Protein AF-A0AAN9TIX8-F1 (afdb_monomer)

InterPro domains:
  IPR038377 Sodium/glucose symporter superfamily [G3DSA:1.20.1730.10] (16-203)
  IPR051163 Sodium:Solute Symporter (SSF) [PTHR42985] (22-88)

pLDDT: mean 71.07, std 17.33, range [31.28, 95.69]

Structure (mmCIF, N/CA/C/O backbone):
data_AF-A0AAN9TIX8-F1
#
_entry.id   AF-A0AAN9TIX8-F1
#
loop_
_atom_site.group_PDB
_atom_site.id
_atom_site.type_symbol
_atom_site.label_atom_id
_atom_site.label_alt_id
_atom_site.label_comp_id
_atom_site.label_asym_id
_atom_site.label_entity_id
_atom_site.label_seq_id
_atom_site.pdbx_PDB_ins_code
_atom_site.Cartn_x
_atom_site.Cartn_y
_atom_site.Cartn_z
_atom_site.occupancy
_atom_site.B_iso_or_equiv
_atom_site.auth_seq_id
_atom_site.auth_comp_id
_atom_site.auth_asym_id
_atom_site.auth_atom_id
_atom_site.pdbx_PDB_model_num
ATOM 1 N N . MET A 1 1 ? -7.641 33.214 22.875 1.00 46.03 1 MET A N 1
ATOM 2 C CA . MET A 1 1 ? -9.045 33.366 23.322 1.00 46.03 1 MET A CA 1
ATOM 3 C C . MET A 1 1 ? -10.090 33.212 22.204 1.00 46.03 1 MET A C 1
ATOM 5 O O . MET A 1 1 ? -11.245 32.994 22.522 1.00 46.03 1 MET A O 1
ATOM 9 N N . TRP A 1 2 ? -9.726 33.240 20.912 1.00 41.59 2 TRP A N 1
ATOM 10 C CA . TRP A 1 2 ? -10.683 33.058 19.800 1.00 41.59 2 TRP A CA 1
ATOM 11 C C . TRP A 1 2 ? -10.944 31.593 19.399 1.00 41.59 2 TRP A C 1
ATOM 13 O O . TRP A 1 2 ? -12.023 31.267 18.917 1.00 41.59 2 TRP A O 1
ATOM 23 N N . ILE A 1 3 ? -9.992 30.687 19.654 1.00 51.56 3 ILE A N 1
ATOM 24 C CA . ILE A 1 3 ? -10.122 29.252 19.335 1.00 51.56 3 ILE A CA 1
ATOM 25 C C . ILE A 1 3 ? -11.212 28.574 20.187 1.00 51.56 3 ILE A C 1
ATOM 27 O O . ILE A 1 3 ? -11.930 27.717 19.690 1.00 51.56 3 ILE A O 1
ATOM 31 N N . VAL A 1 4 ? -11.399 29.018 21.435 1.00 53.59 4 VAL A N 1
ATOM 32 C CA . VAL A 1 4 ? -12.385 28.449 22.375 1.00 53.59 4 VAL A CA 1
ATOM 33 C C . VAL A 1 4 ? -13.823 28.888 22.052 1.00 53.59 4 VAL A C 1
ATOM 35 O O . VAL A 1 4 ? -14.774 28.167 22.339 1.00 53.59 4 VAL A O 1
ATOM 38 N N . VAL A 1 5 ? -14.003 30.045 21.405 1.00 49.38 5 VAL A N 1
ATOM 39 C CA . VAL A 1 5 ? -15.335 30.549 21.020 1.00 49.38 5 VAL A CA 1
ATOM 40 C C . VAL A 1 5 ? -15.871 29.819 19.785 1.00 49.38 5 VAL A C 1
ATOM 42 O O . VAL A 1 5 ? -17.068 29.556 19.691 1.00 49.38 5 VAL A O 1
ATOM 45 N N . LEU A 1 6 ? -14.995 29.405 18.863 1.00 48.75 6 LEU A N 1
ATOM 46 C CA . LEU A 1 6 ? -15.404 28.632 17.687 1.00 48.75 6 LEU A CA 1
ATOM 47 C C . LEU A 1 6 ? -15.864 27.212 18.038 1.00 48.75 6 LEU A C 1
ATOM 49 O O . LEU A 1 6 ? -16.695 26.671 17.318 1.00 48.75 6 LEU A O 1
ATOM 53 N N . THR A 1 7 ? -15.403 26.619 19.141 1.00 50.59 7 THR A N 1
ATOM 54 C CA . THR A 1 7 ? -15.829 25.278 19.590 1.00 50.59 7 THR A CA 1
ATOM 55 C C . THR A 1 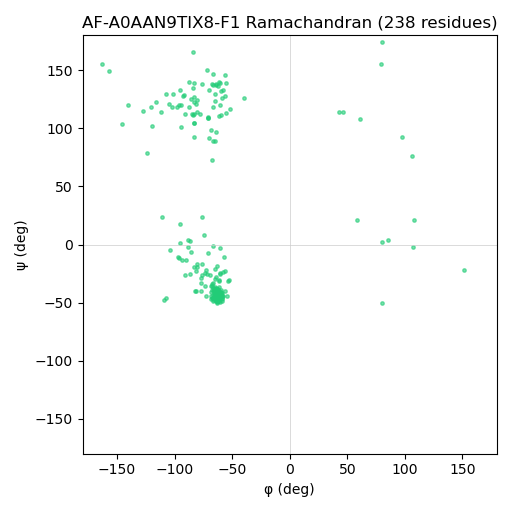7 ? -17.263 25.207 20.131 1.00 50.59 7 THR A C 1
ATOM 57 O O . THR A 1 7 ? -17.755 24.111 20.370 1.00 50.59 7 THR A O 1
ATOM 60 N N . ILE A 1 8 ? -17.959 26.339 20.300 1.00 57.09 8 ILE A N 1
ATOM 61 C CA . ILE A 1 8 ? -19.284 26.387 20.950 1.00 57.09 8 ILE A CA 1
ATOM 62 C C . ILE A 1 8 ? -20.428 26.034 19.978 1.00 57.09 8 ILE A C 1
ATOM 64 O O . ILE A 1 8 ? -21.512 25.655 20.417 1.00 57.09 8 ILE A O 1
ATOM 68 N N . HIS A 1 9 ? -20.212 26.110 18.657 1.00 58.34 9 HIS A N 1
ATOM 69 C CA . HIS A 1 9 ? -21.264 25.796 17.686 1.00 58.34 9 HIS A CA 1
ATOM 70 C C . HIS A 1 9 ? -21.158 24.346 17.178 1.00 58.34 9 HIS A C 1
ATOM 72 O O . HIS A 1 9 ? -20.141 24.001 16.569 1.00 58.34 9 HIS A O 1
ATOM 78 N N . PRO A 1 10 ? -22.188 23.495 17.366 1.00 56.09 10 PRO A N 1
ATOM 79 C CA . PRO A 1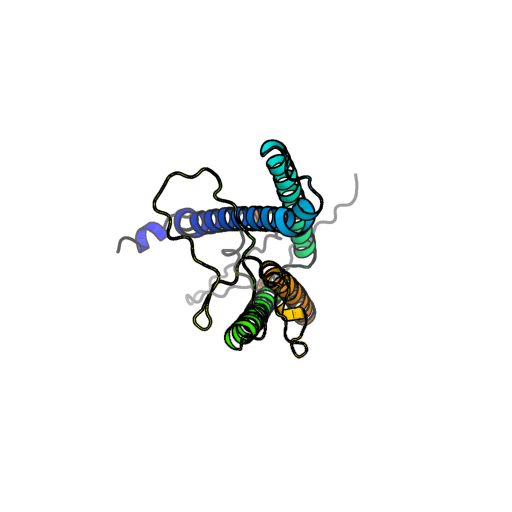 10 ? -22.186 22.111 16.893 1.00 56.09 10 PRO A CA 1
ATOM 80 C C . PRO A 1 10 ? -22.185 22.092 15.356 1.00 56.09 10 PRO A C 1
ATOM 82 O O . PRO A 1 10 ? -23.223 22.150 14.709 1.00 56.09 10 PRO A O 1
ATOM 85 N N . GLY A 1 11 ? -20.991 22.097 14.763 1.00 64.94 11 GLY A N 1
ATOM 86 C CA . GLY A 1 11 ? -20.790 22.182 13.313 1.00 64.94 11 GLY A CA 1
ATOM 87 C C . GLY A 1 11 ? -19.470 22.837 12.903 1.00 64.94 11 GLY A C 1
ATOM 88 O O . GLY A 1 11 ? -18.962 22.572 11.813 1.00 64.94 11 GLY A O 1
ATOM 89 N N . SER A 1 12 ? -18.848 23.637 13.771 1.00 63.47 12 SER A N 1
ATOM 90 C CA . SER A 1 12 ? -17.517 24.201 13.506 1.00 63.47 12 SER A CA 1
ATOM 91 C C . SER A 1 12 ? -16.441 23.109 13.513 1.00 63.47 12 SER A C 1
ATOM 93 O O . SER A 1 12 ? -15.683 22.995 12.551 1.00 63.47 12 SER A O 1
ATOM 95 N N . THR A 1 13 ? -16.439 22.227 14.516 1.00 63.22 13 THR A N 1
ATOM 96 C CA . THR A 1 13 ? -15.504 21.091 14.621 1.00 63.22 13 THR A CA 1
ATOM 97 C C . THR A 1 13 ? -15.562 20.181 13.388 1.00 63.22 13 THR A C 1
ATOM 99 O O . THR A 1 13 ? -14.525 19.783 12.857 1.00 63.22 13 THR A O 1
ATOM 102 N N . GLN A 1 14 ? -16.761 19.928 12.850 1.00 65.75 14 GLN A N 1
ATOM 103 C CA . GLN A 1 14 ? -16.934 19.155 11.612 1.00 65.75 14 GLN A CA 1
ATOM 104 C C . GLN A 1 14 ? -16.273 19.839 10.408 1.00 65.75 14 GLN A C 1
ATOM 106 O O . GLN A 1 14 ? -15.629 19.181 9.589 1.00 65.75 14 GLN A O 1
ATOM 111 N N . ARG A 1 15 ? -16.383 21.167 10.303 1.00 71.31 15 ARG A N 1
ATOM 112 C CA . ARG A 1 15 ? -15.813 21.917 9.177 1.00 71.31 15 ARG A CA 1
ATOM 113 C C . ARG A 1 15 ? -14.293 22.043 9.246 1.00 71.31 15 ARG A C 1
ATOM 115 O O . ARG A 1 15 ? -13.656 22.011 8.198 1.00 71.31 15 ARG A O 1
ATOM 122 N N . PHE A 1 16 ? -13.720 22.175 10.441 1.00 76.44 16 PHE A N 1
ATOM 123 C CA . PHE A 1 16 ? -12.280 22.401 10.604 1.00 76.44 16 PHE A CA 1
ATOM 124 C C . PHE A 1 16 ? -11.457 21.115 10.739 1.00 76.44 16 PHE A C 1
ATOM 126 O O . PHE A 1 16 ? -10.292 21.124 10.356 1.00 76.44 16 PHE A O 1
ATOM 133 N N . ILE A 1 17 ? -12.038 20.015 11.230 1.00 76.69 17 ILE A N 1
ATOM 134 C CA . ILE A 1 17 ? -11.297 18.764 11.477 1.00 76.69 17 ILE A CA 1
ATOM 135 C C . ILE A 1 17 ? -11.688 17.664 10.483 1.00 76.69 17 ILE A C 1
ATOM 137 O O . ILE A 1 17 ? -10.814 17.036 9.888 1.00 76.69 17 ILE A O 1
ATOM 141 N N . ALA A 1 18 ? -12.987 17.443 10.257 1.00 76.31 18 ALA A N 1
ATOM 142 C CA . ALA A 1 18 ? -13.456 16.319 9.440 1.00 76.31 18 ALA A CA 1
ATOM 143 C C . ALA A 1 18 ? -13.405 16.602 7.927 1.00 76.31 18 ALA A C 1
ATOM 145 O O . ALA A 1 18 ? -13.018 15.735 7.146 1.00 76.31 18 ALA A O 1
ATOM 146 N N . LEU A 1 19 ? -13.757 17.817 7.483 1.00 79.56 19 LEU A N 1
ATOM 147 C CA . LEU A 1 19 ? -13.711 18.145 6.049 1.00 79.56 19 LEU A CA 1
ATOM 148 C C . LEU A 1 19 ? -12.297 18.050 5.449 1.00 79.56 19 LEU A C 1
ATOM 150 O O . LEU A 1 19 ? -12.175 17.488 4.356 1.00 79.56 19 LEU A O 1
ATOM 154 N N . PRO A 1 20 ? -11.229 18.565 6.093 1.00 82.94 20 PRO A N 1
ATOM 155 C CA . PRO A 1 20 ? -9.882 18.436 5.548 1.00 82.94 20 PRO A CA 1
ATOM 156 C C . PRO A 1 20 ? -9.403 16.983 5.502 1.00 82.94 20 PRO A C 1
ATOM 158 O O . PRO A 1 20 ? -8.845 16.574 4.487 1.00 82.94 20 PRO A O 1
ATOM 161 N N . SER A 1 21 ? -9.665 16.188 6.546 1.00 80.00 21 SER A N 1
ATOM 162 C CA . SER A 1 21 ? -9.229 14.786 6.611 1.00 80.00 21 SER A CA 1
ATOM 163 C C . SER A 1 21 ? -9.936 13.909 5.577 1.00 80.00 21 SER A C 1
ATOM 165 O O . SER A 1 21 ? -9.276 13.157 4.863 1.00 80.00 21 SER A O 1
ATOM 167 N N . MET A 1 22 ? -11.251 14.069 5.397 1.00 84.75 22 MET A N 1
ATOM 168 C CA . MET A 1 22 ? -12.007 13.354 4.362 1.00 84.75 22 MET A CA 1
ATOM 169 C C . MET A 1 22 ? -11.570 13.741 2.943 1.00 84.75 22 MET A C 1
ATOM 171 O O . MET A 1 22 ? -11.431 12.876 2.075 1.00 84.75 22 MET A O 1
ATOM 175 N N . LYS A 1 23 ? -11.322 15.036 2.686 1.00 81.88 23 LYS A N 1
ATOM 176 C CA . LYS A 1 23 ? -10.812 15.503 1.384 1.00 81.88 23 LYS A CA 1
ATOM 177 C C . LYS A 1 23 ? -9.413 14.965 1.101 1.00 81.88 23 LYS A C 1
ATOM 179 O O . LYS A 1 23 ? -9.159 14.519 -0.018 1.00 81.88 23 LYS A O 1
ATOM 184 N N . ALA A 1 24 ? -8.535 14.990 2.102 1.00 87.31 24 ALA A N 1
ATOM 185 C CA . ALA A 1 24 ? -7.195 14.432 1.999 1.00 87.31 24 ALA A CA 1
ATOM 186 C C . ALA A 1 24 ? -7.256 12.931 1.691 1.00 87.31 24 ALA A C 1
ATOM 188 O O . ALA A 1 24 ? -6.657 12.507 0.708 1.00 87.31 24 ALA A O 1
ATOM 189 N N . ALA A 1 25 ? -8.057 12.164 2.438 1.00 86.44 25 ALA A N 1
ATOM 190 C CA . ALA A 1 25 ? -8.241 10.729 2.221 1.00 86.44 25 ALA A CA 1
ATOM 191 C C . ALA A 1 25 ? -8.764 10.407 0.810 1.00 86.44 25 ALA A C 1
ATOM 193 O O . ALA A 1 25 ? -8.234 9.532 0.130 1.00 86.44 25 ALA A O 1
ATOM 194 N N . LYS A 1 26 ? -9.760 11.152 0.314 1.00 85.44 26 LYS A N 1
ATOM 195 C CA . LYS A 1 26 ? -10.273 10.957 -1.052 1.00 85.44 26 LYS A CA 1
ATOM 196 C C . LYS A 1 26 ? -9.204 11.234 -2.116 1.00 85.44 26 LYS A C 1
ATOM 198 O O . LYS A 1 26 ? -9.126 10.521 -3.116 1.00 85.44 26 LYS A O 1
ATOM 203 N N . SER A 1 27 ? -8.396 12.273 -1.914 1.00 90.81 27 SER A N 1
ATOM 204 C CA . SER A 1 27 ? -7.322 12.636 -2.842 1.00 90.81 27 SER A CA 1
ATOM 205 C C . SER A 1 27 ? -6.212 11.582 -2.862 1.00 90.81 27 SER A C 1
ATOM 207 O O . SER A 1 27 ? -5.806 11.137 -3.937 1.00 90.81 27 SER A O 1
ATOM 209 N N . THR A 1 28 ? -5.770 11.118 -1.687 1.00 88.75 28 THR A N 1
ATOM 210 C CA . THR A 1 28 ? -4.727 10.088 -1.577 1.00 88.75 28 THR A CA 1
ATOM 211 C C . THR A 1 28 ? -5.183 8.755 -2.162 1.00 88.75 28 THR A C 1
ATOM 213 O O . THR A 1 28 ? -4.403 8.114 -2.863 1.00 88.75 28 THR A O 1
ATOM 216 N N . MET A 1 29 ? -6.450 8.372 -1.971 1.00 87.75 29 MET A N 1
ATOM 217 C CA . MET A 1 29 ? -7.020 7.171 -2.594 1.00 87.75 29 MET A CA 1
ATOM 218 C C . MET A 1 29 ? -7.031 7.260 -4.126 1.00 87.75 29 MET A C 1
ATOM 220 O O . MET A 1 29 ? -6.637 6.307 -4.793 1.00 87.75 29 MET A O 1
ATOM 224 N N . SER A 1 30 ? -7.414 8.409 -4.697 1.00 89.94 30 SER A N 1
ATOM 225 C CA . SER A 1 30 ? -7.372 8.619 -6.154 1.00 89.94 30 SER A CA 1
ATOM 226 C C . SER A 1 30 ? -5.943 8.515 -6.698 1.00 89.94 30 SER A C 1
ATOM 228 O O . SER A 1 30 ? -5.692 7.805 -7.671 1.00 89.94 30 SER A O 1
ATOM 230 N N . ALA A 1 31 ? -4.982 9.158 -6.026 1.00 89.69 31 ALA A N 1
ATOM 231 C CA . ALA A 1 31 ? -3.573 9.089 -6.402 1.00 89.69 31 ALA A CA 1
ATOM 232 C C . ALA A 1 31 ? -3.027 7.652 -6.342 1.00 89.69 31 ALA A C 1
ATOM 234 O O . ALA A 1 31 ? -2.324 7.233 -7.263 1.00 89.69 31 ALA A O 1
ATOM 235 N N . ALA A 1 32 ? -3.385 6.882 -5.310 1.00 86.75 32 ALA A N 1
ATOM 236 C CA . ALA A 1 32 ? -2.969 5.489 -5.169 1.00 86.75 32 ALA A CA 1
ATOM 237 C C . ALA A 1 32 ? -3.525 4.609 -6.300 1.00 86.75 32 ALA A C 1
ATOM 239 O O . ALA A 1 32 ? -2.754 3.916 -6.961 1.00 86.75 32 ALA A O 1
ATOM 240 N N . ILE A 1 33 ? -4.831 4.681 -6.582 1.00 87.12 33 ILE A N 1
ATOM 241 C CA . ILE A 1 33 ? -5.468 3.861 -7.629 1.00 87.12 33 ILE A CA 1
ATOM 242 C C . ILE A 1 33 ? -4.934 4.229 -9.023 1.00 87.12 33 ILE A C 1
ATOM 244 O O . ILE A 1 33 ? -4.674 3.339 -9.838 1.00 87.12 33 ILE A O 1
ATOM 248 N N . ASN A 1 34 ? -4.705 5.519 -9.290 1.00 89.94 34 ASN A N 1
ATOM 249 C CA . ASN A 1 34 ? -4.107 5.970 -10.550 1.00 89.94 34 ASN A CA 1
ATOM 250 C C . ASN A 1 34 ? -2.661 5.483 -10.702 1.00 89.94 34 ASN A C 1
ATOM 252 O O . ASN A 1 34 ? -2.272 5.045 -11.782 1.00 89.94 34 ASN A O 1
ATOM 256 N N . THR A 1 35 ? -1.887 5.508 -9.615 1.00 89.00 35 THR A N 1
ATOM 257 C CA . THR A 1 35 ? -0.505 5.010 -9.606 1.00 89.00 35 THR A CA 1
ATOM 258 C C . THR A 1 35 ? -0.467 3.508 -9.873 1.00 89.00 35 THR A C 1
ATOM 260 O O . THR A 1 35 ? 0.248 3.080 -10.773 1.00 89.00 35 THR A O 1
ATOM 263 N N . VAL A 1 36 ? -1.288 2.720 -9.169 1.00 86.94 36 VAL A N 1
ATOM 264 C CA . VAL A 1 36 ? -1.375 1.259 -9.351 1.00 86.94 36 VAL A CA 1
ATOM 265 C C . VAL A 1 36 ? -1.784 0.901 -10.781 1.00 86.94 36 VAL A C 1
ATOM 267 O O . VAL A 1 36 ? -1.210 0.001 -11.390 1.00 86.94 36 VAL A O 1
ATOM 270 N N . SER A 1 37 ? -2.742 1.634 -11.348 1.00 88.00 37 SER A N 1
ATOM 271 C CA . SER A 1 37 ? -3.199 1.408 -12.724 1.00 88.00 37 SER A CA 1
ATOM 272 C C . SER A 1 37 ? -2.101 1.695 -13.752 1.00 88.00 37 SER A C 1
ATOM 274 O O . SER A 1 37 ? -1.959 0.943 -14.715 1.00 88.00 37 SER A O 1
ATOM 276 N N . GLY A 1 38 ? -1.303 2.746 -13.535 1.00 86.56 38 GLY A N 1
ATOM 277 C CA . GLY A 1 38 ? -0.146 3.065 -14.374 1.00 86.56 38 GLY A CA 1
ATOM 278 C C . GLY A 1 38 ? 0.953 2.009 -14.269 1.00 86.56 38 GLY A C 1
ATOM 279 O O . GLY A 1 38 ? 1.435 1.523 -15.287 1.00 86.56 38 GLY A O 1
ATOM 280 N N . THR A 1 39 ? 1.287 1.577 -13.053 1.00 85.38 39 THR A N 1
ATOM 281 C CA . THR A 1 39 ? 2.343 0.576 -12.840 1.00 85.38 39 THR A CA 1
ATOM 282 C C . THR A 1 39 ? 1.957 -0.789 -13.401 1.00 85.38 39 THR A C 1
ATOM 284 O O . THR A 1 39 ? 2.789 -1.456 -13.996 1.00 85.38 39 THR A O 1
ATOM 287 N N . LEU A 1 40 ? 0.687 -1.196 -13.295 1.00 86.44 40 LEU A N 1
ATOM 288 C CA . LEU A 1 40 ? 0.208 -2.443 -13.907 1.00 86.44 40 LEU A CA 1
ATOM 289 C C . LEU A 1 40 ? 0.183 -2.372 -15.432 1.00 86.44 40 LEU A C 1
ATOM 291 O O . LEU A 1 40 ? 0.459 -3.366 -16.107 1.00 86.44 40 LEU A O 1
ATOM 295 N N . TYR A 1 41 ? -0.147 -1.201 -15.975 1.00 86.56 41 TYR A N 1
ATOM 296 C CA . TYR A 1 41 ? -0.065 -0.970 -17.406 1.00 86.56 41 TYR A CA 1
ATOM 297 C C . TYR A 1 41 ? 1.383 -1.096 -17.902 1.00 86.56 41 TYR A C 1
ATOM 299 O O . TYR A 1 41 ? 1.616 -1.796 -18.885 1.00 86.56 41 TYR A O 1
ATOM 307 N N . GLU A 1 42 ? 2.352 -0.487 -17.217 1.00 83.38 42 GLU A N 1
ATOM 308 C CA . GLU A 1 42 ? 3.775 -0.569 -17.580 1.00 83.38 42 GLU A CA 1
ATOM 309 C C . GLU A 1 42 ? 4.362 -1.975 -17.379 1.00 83.38 42 GLU A C 1
ATOM 311 O O . GLU A 1 42 ? 5.039 -2.482 -18.272 1.00 83.38 42 GLU A O 1
ATOM 316 N N . ASP A 1 43 ? 4.060 -2.636 -16.259 1.00 82.88 43 ASP A N 1
ATOM 317 C CA . ASP A 1 43 ? 4.647 -3.939 -15.922 1.00 82.88 43 ASP A CA 1
ATOM 318 C C . ASP A 1 43 ? 4.083 -5.077 -16.794 1.00 82.88 43 ASP A C 1
ATOM 320 O O . ASP A 1 43 ? 4.832 -5.922 -17.295 1.00 82.88 43 ASP A O 1
ATOM 324 N N . PHE A 1 44 ? 2.763 -5.115 -17.005 1.00 82.38 44 PHE A N 1
ATOM 325 C CA . PHE A 1 44 ? 2.109 -6.251 -17.668 1.00 82.38 44 PHE A CA 1
ATOM 326 C C . PHE A 1 44 ? 1.644 -5.947 -19.086 1.00 82.38 44 PHE A C 1
ATOM 328 O O . PHE A 1 44 ? 1.862 -6.749 -19.995 1.00 82.38 44 PHE A O 1
ATOM 335 N N . VAL A 1 45 ? 0.985 -4.806 -19.296 1.00 82.25 45 VAL A N 1
ATOM 336 C CA . VAL A 1 45 ? 0.309 -4.528 -20.573 1.00 82.25 45 VAL A CA 1
ATOM 337 C C . VAL A 1 45 ? 1.294 -4.031 -21.625 1.00 82.25 45 VAL A C 1
ATOM 339 O O . VAL A 1 45 ? 1.228 -4.463 -22.776 1.00 82.25 45 VAL A O 1
ATOM 342 N N . GLN A 1 46 ? 2.246 -3.176 -21.244 1.00 77.56 46 GLN A N 1
ATOM 343 C CA . GLN A 1 46 ? 3.235 -2.619 -22.166 1.00 77.56 46 GLN A CA 1
ATOM 344 C C . GLN A 1 46 ? 4.150 -3.700 -22.757 1.00 77.56 46 GLN A C 1
ATOM 346 O O . GLN A 1 46 ? 4.596 -3.569 -23.895 1.00 77.56 46 GLN A O 1
ATOM 351 N N . THR A 1 47 ? 4.373 -4.795 -22.027 1.00 75.94 47 THR A N 1
ATOM 352 C CA . THR A 1 47 ? 5.146 -5.953 -22.498 1.00 75.94 47 THR A CA 1
ATOM 353 C C . THR A 1 47 ? 4.477 -6.664 -23.681 1.00 75.94 47 THR A C 1
ATOM 355 O O . THR A 1 47 ? 5.167 -7.221 -24.533 1.00 75.94 47 THR A O 1
ATOM 358 N N . TRP A 1 48 ? 3.144 -6.633 -23.774 1.00 75.44 48 TRP A N 1
ATOM 359 C CA . TRP A 1 48 ? 2.374 -7.313 -24.829 1.00 75.44 48 TRP A CA 1
ATOM 360 C C . TRP A 1 48 ? 1.839 -6.366 -25.906 1.00 75.44 48 TRP A C 1
ATOM 362 O O . TRP A 1 48 ? 1.261 -6.810 -26.898 1.00 75.44 48 TRP A O 1
ATOM 372 N N . MET A 1 49 ? 2.029 -5.059 -25.729 1.00 74.75 49 MET A N 1
ATOM 373 C CA . MET A 1 49 ? 1.462 -4.043 -26.602 1.00 74.75 49 MET A CA 1
ATOM 374 C C . MET A 1 49 ? 2.460 -3.618 -27.696 1.00 74.75 49 MET A C 1
ATOM 376 O O . MET A 1 49 ? 3.623 -3.329 -27.401 1.00 74.75 49 MET A O 1
ATOM 380 N N . PRO A 1 50 ? 2.039 -3.544 -28.973 1.00 73.00 50 PRO A N 1
ATOM 381 C CA . PRO A 1 50 ? 2.907 -3.077 -30.048 1.00 73.00 50 PRO A CA 1
ATOM 382 C C . PRO A 1 50 ? 3.294 -1.605 -29.840 1.00 73.00 50 PRO A C 1
ATOM 384 O O . PRO A 1 50 ? 2.449 -0.775 -29.526 1.00 73.00 50 PRO A O 1
ATOM 387 N N . LYS A 1 51 ? 4.566 -1.256 -30.089 1.00 66.38 51 LYS A N 1
ATOM 388 C CA . LYS A 1 51 ? 5.153 0.084 -29.842 1.00 66.38 51 LYS A CA 1
ATOM 389 C C . LYS A 1 51 ? 4.447 1.265 -30.540 1.00 66.38 51 LYS A C 1
ATOM 391 O O . LYS A 1 51 ? 4.742 2.406 -30.209 1.00 66.38 51 LYS A O 1
ATOM 396 N N . ASN A 1 52 ? 3.525 1.006 -31.469 1.00 64.69 52 ASN A N 1
ATOM 397 C CA . ASN A 1 52 ? 2.782 2.012 -32.237 1.00 64.69 52 ASN A CA 1
ATOM 398 C C . ASN A 1 52 ? 1.409 2.358 -31.628 1.00 64.69 52 ASN A C 1
ATOM 400 O O . ASN A 1 52 ? 0.536 2.869 -32.328 1.00 64.69 52 ASN A O 1
ATOM 404 N N . THR A 1 53 ? 1.160 2.032 -30.360 1.00 66.81 53 THR A N 1
ATOM 405 C CA . THR A 1 53 ? -0.144 2.290 -29.741 1.00 66.81 53 THR A CA 1
ATOM 406 C C . THR A 1 53 ? -0.424 3.765 -29.502 1.00 66.81 53 THR A C 1
ATOM 408 O O . THR A 1 53 ? 0.384 4.499 -28.942 1.00 66.81 53 THR A O 1
ATOM 411 N N . THR A 1 54 ? -1.631 4.170 -29.888 1.00 79.31 54 THR A N 1
ATOM 412 C CA . THR A 1 54 ? -2.190 5.500 -29.655 1.00 79.31 54 THR A CA 1
ATOM 413 C C . THR A 1 54 ? -2.372 5.764 -28.159 1.00 79.31 54 THR A C 1
ATOM 415 O O . THR A 1 54 ? -2.906 4.922 -27.433 1.00 79.31 54 THR A O 1
ATOM 418 N N . GLU A 1 55 ? -2.011 6.968 -27.706 1.00 81.81 55 GLU A N 1
ATOM 419 C CA . GLU A 1 55 ? -2.162 7.418 -26.309 1.00 81.81 55 GLU A CA 1
ATOM 420 C C . GLU A 1 55 ? -3.6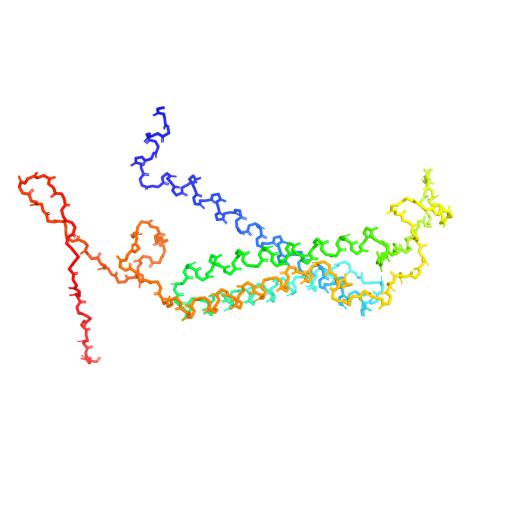03 7.267 -25.784 1.00 81.81 55 GLU A C 1
ATOM 422 O O . GLU A 1 55 ? -3.831 6.967 -24.611 1.00 81.81 55 GLU A O 1
ATOM 427 N N . ALA A 1 56 ? -4.592 7.398 -26.674 1.00 83.50 56 ALA A N 1
ATOM 428 C CA . ALA A 1 56 ? -6.002 7.199 -26.361 1.00 83.50 56 ALA A CA 1
ATOM 429 C C . ALA A 1 56 ? -6.309 5.767 -25.885 1.00 83.50 56 ALA A C 1
ATOM 431 O O . ALA A 1 56 ? -7.012 5.591 -24.890 1.00 83.50 56 ALA A O 1
ATOM 432 N N . THR A 1 57 ? -5.757 4.744 -26.544 1.00 84.44 57 THR A N 1
ATOM 433 C CA . THR A 1 57 ? -5.977 3.333 -26.185 1.00 84.44 57 THR A CA 1
ATOM 434 C C . THR A 1 57 ? -5.324 3.001 -24.846 1.00 84.44 57 THR A C 1
ATOM 436 O O . THR A 1 57 ? -5.948 2.362 -24.000 1.00 84.44 57 THR A O 1
ATOM 439 N N . ALA A 1 58 ? -4.112 3.513 -24.610 1.00 84.31 58 ALA A N 1
ATOM 440 C CA . ALA A 1 58 ? -3.427 3.400 -23.323 1.00 84.31 58 ALA A CA 1
ATOM 441 C C . ALA A 1 58 ? -4.256 4.026 -22.187 1.00 84.31 58 ALA A C 1
ATOM 443 O O . ALA A 1 58 ? -4.449 3.416 -21.135 1.00 84.31 58 ALA A O 1
ATOM 444 N N . SER A 1 59 ? -4.823 5.215 -22.426 1.00 86.56 59 SER A N 1
ATOM 445 C CA . SER A 1 59 ? -5.687 5.901 -21.459 1.00 86.56 59 SER A CA 1
ATOM 446 C C . SER A 1 59 ? -6.963 5.114 -21.154 1.00 86.56 59 SER A C 1
ATOM 448 O O . SER A 1 59 ? -7.371 5.035 -19.997 1.00 86.56 59 SER A O 1
ATOM 450 N N . VAL A 1 60 ? -7.590 4.497 -22.161 1.00 89.94 60 VAL A N 1
ATOM 451 C CA . VAL A 1 60 ? -8.781 3.659 -21.953 1.00 89.94 60 VAL A CA 1
ATOM 452 C C . VAL A 1 60 ? -8.450 2.440 -21.095 1.00 89.94 60 VAL A C 1
ATOM 454 O O . VAL A 1 60 ? -9.176 2.160 -20.144 1.00 89.94 60 VAL A O 1
ATOM 457 N N . ILE A 1 61 ? -7.338 1.757 -21.365 1.00 88.94 61 ILE A N 1
ATOM 458 C CA . ILE A 1 61 ? -6.925 0.581 -20.586 1.00 88.94 61 ILE A CA 1
ATOM 459 C C . ILE A 1 61 ? -6.603 0.965 -19.138 1.00 88.94 61 ILE A C 1
ATOM 461 O O . ILE A 1 61 ? -7.081 0.316 -18.209 1.00 88.94 61 ILE A O 1
ATOM 465 N N . MET A 1 62 ? -5.876 2.066 -18.925 1.00 87.31 62 MET A N 1
ATOM 466 C CA . MET A 1 62 ? -5.624 2.587 -17.578 1.00 87.31 62 MET A CA 1
ATOM 467 C C . MET A 1 62 ? -6.927 2.933 -16.843 1.00 87.31 62 MET A C 1
ATOM 469 O O . MET A 1 62 ? -7.073 2.599 -15.669 1.00 87.31 62 MET A O 1
ATOM 473 N N . LYS A 1 63 ? -7.911 3.538 -17.523 1.00 89.56 63 LYS A N 1
ATOM 474 C CA . LYS A 1 63 ? -9.234 3.822 -16.937 1.00 89.56 63 LYS A CA 1
ATOM 475 C C . LYS A 1 63 ? -9.980 2.548 -16.537 1.00 89.56 63 LYS A C 1
ATOM 477 O O . LYS A 1 63 ? -10.631 2.546 -15.495 1.00 89.56 63 LYS A O 1
ATOM 482 N N . ILE A 1 64 ? -9.877 1.473 -17.323 1.00 91.56 64 ILE A N 1
ATOM 483 C CA . ILE A 1 64 ? -10.471 0.174 -16.975 1.00 91.56 64 ILE A CA 1
ATOM 484 C C . ILE A 1 64 ? -9.849 -0.361 -15.680 1.00 91.56 64 ILE A C 1
ATOM 486 O O . ILE A 1 64 ? -10.592 -0.752 -14.780 1.00 91.56 64 ILE A O 1
ATOM 490 N N . PHE A 1 65 ? -8.520 -0.307 -15.533 1.00 90.50 65 PHE A N 1
ATOM 491 C CA . PHE A 1 65 ? -7.866 -0.700 -14.280 1.00 90.50 65 PHE A CA 1
ATOM 492 C C . PHE A 1 65 ? -8.353 0.131 -13.091 1.00 90.50 65 PHE A C 1
ATOM 494 O O . PHE A 1 65 ? -8.749 -0.448 -12.081 1.00 90.50 65 PHE A O 1
ATOM 501 N N . VAL A 1 66 ? -8.427 1.459 -13.225 1.00 90.62 66 VAL A N 1
ATOM 502 C CA . VAL A 1 66 ? -8.924 2.340 -12.152 1.00 90.62 66 VAL A CA 1
ATOM 503 C C . VAL A 1 66 ? -10.316 1.910 -11.677 1.00 90.62 66 VAL A C 1
ATOM 505 O O . VAL A 1 66 ? -10.559 1.830 -10.472 1.00 90.62 66 VAL A O 1
ATOM 508 N N . VAL A 1 67 ? -11.225 1.594 -12.606 1.00 92.25 67 VAL A N 1
ATOM 509 C CA . VAL A 1 67 ? -12.588 1.148 -12.276 1.00 92.25 67 VAL A CA 1
ATOM 510 C C . VAL A 1 67 ? -12.578 -0.214 -11.578 1.00 92.25 67 VAL A C 1
ATOM 512 O O . VAL A 1 67 ? -13.234 -0.369 -10.548 1.00 92.25 67 VAL A O 1
ATOM 515 N N . VAL A 1 68 ? -11.817 -1.187 -12.087 1.00 91.12 68 VAL A N 1
ATOM 516 C CA . VAL A 1 68 ? -11.742 -2.541 -11.510 1.00 91.12 68 VAL A CA 1
ATOM 517 C C . VAL A 1 68 ? -11.154 -2.518 -10.096 1.00 91.12 68 VAL A C 1
ATOM 519 O O . VAL A 1 68 ? -11.757 -3.073 -9.176 1.00 91.12 68 VAL A O 1
ATOM 522 N N . PHE A 1 69 ? -10.026 -1.830 -9.891 1.00 86.94 69 PHE A N 1
ATOM 523 C CA . PHE A 1 69 ? -9.417 -1.684 -8.564 1.00 86.94 69 PHE A CA 1
ATOM 524 C C . PHE A 1 69 ? -10.321 -0.905 -7.607 1.00 86.94 69 PHE A C 1
ATOM 526 O O . PHE A 1 69 ? -10.436 -1.277 -6.441 1.00 86.94 69 PHE A O 1
ATOM 533 N N . GLY A 1 70 ? -11.018 0.123 -8.099 1.00 89.62 70 GLY A N 1
ATOM 534 C CA . GLY A 1 70 ? -12.006 0.858 -7.313 1.00 89.62 70 GLY A CA 1
ATOM 535 C C . GLY A 1 70 ? -13.137 -0.039 -6.800 1.00 89.62 70 GLY A C 1
ATOM 536 O O . GLY A 1 70 ? -13.432 -0.024 -5.605 1.00 89.62 70 GLY A O 1
ATOM 537 N N . ILE A 1 71 ? -13.730 -0.862 -7.673 1.00 91.56 71 ILE A N 1
ATOM 538 C CA . ILE A 1 71 ? -14.783 -1.820 -7.290 1.00 91.56 71 ILE A CA 1
ATOM 539 C C . ILE A 1 71 ? -14.243 -2.829 -6.274 1.00 91.56 71 ILE A C 1
ATOM 541 O O . ILE A 1 71 ? -14.881 -3.070 -5.251 1.00 91.56 71 ILE A O 1
ATOM 545 N N . MET A 1 72 ? -13.051 -3.379 -6.512 1.00 88.50 72 MET A N 1
ATOM 546 C CA . MET A 1 72 ? -12.415 -4.326 -5.596 1.00 88.50 72 MET A CA 1
ATOM 547 C C . MET A 1 72 ? -12.187 -3.719 -4.201 1.00 88.50 72 MET A C 1
ATOM 549 O O . MET A 1 72 ? -12.476 -4.374 -3.200 1.00 88.50 72 MET A O 1
ATOM 553 N N . CYS A 1 73 ? -11.731 -2.465 -4.113 1.00 84.75 73 CYS A N 1
ATOM 554 C CA . CYS A 1 73 ? -11.568 -1.769 -2.835 1.00 84.75 73 CYS A CA 1
ATOM 555 C C . CYS A 1 73 ? -12.901 -1.602 -2.090 1.00 84.75 73 CYS A C 1
ATOM 557 O O . CYS A 1 73 ? -12.953 -1.850 -0.888 1.00 84.75 73 CYS A O 1
ATOM 559 N N . VAL A 1 74 ? -13.983 -1.224 -2.782 1.00 88.56 74 VAL A N 1
ATOM 560 C CA . VAL A 1 74 ? -15.318 -1.093 -2.165 1.00 88.56 74 VAL A CA 1
ATOM 561 C C . VAL A 1 74 ? -15.841 -2.449 -1.681 1.00 88.56 74 VAL A C 1
ATOM 563 O O . VAL A 1 74 ? -16.366 -2.541 -0.574 1.00 88.56 74 VAL A O 1
ATOM 566 N N . MET A 1 75 ? -15.644 -3.514 -2.464 1.00 88.75 75 MET A N 1
ATOM 567 C CA . MET A 1 75 ? -16.009 -4.877 -2.059 1.00 88.75 75 MET A CA 1
ATOM 568 C C . MET A 1 75 ? -15.246 -5.322 -0.808 1.00 88.75 75 MET A C 1
ATOM 570 O O . MET A 1 75 ? -15.834 -5.927 0.085 1.00 88.75 75 MET A O 1
ATOM 574 N N . LEU A 1 76 ? -13.957 -4.991 -0.707 1.00 82.88 76 LEU A N 1
ATOM 575 C CA . LEU A 1 76 ? -13.159 -5.288 0.481 1.00 82.88 76 LEU A CA 1
ATOM 576 C C . LEU A 1 76 ? -13.675 -4.533 1.714 1.00 82.88 76 LEU A C 1
ATOM 578 O O . LEU A 1 76 ? -13.784 -5.133 2.780 1.00 82.88 76 LEU A O 1
ATOM 582 N N . VAL A 1 77 ? -14.048 -3.256 1.573 1.00 83.62 77 VAL A N 1
ATOM 583 C CA . VAL A 1 77 ? -14.664 -2.481 2.667 1.00 83.62 77 VAL A CA 1
ATOM 584 C C . VAL A 1 77 ? -15.961 -3.139 3.133 1.00 83.62 77 VAL A C 1
ATOM 586 O O . VAL A 1 77 ? -16.137 -3.334 4.330 1.00 83.62 77 VAL A O 1
ATOM 589 N N . TYR A 1 78 ? -16.817 -3.572 2.206 1.00 84.31 78 TYR A N 1
ATOM 590 C CA . TYR A 1 78 ? -18.054 -4.277 2.547 1.00 84.31 78 TYR A CA 1
ATOM 591 C C . TYR A 1 78 ? -17.803 -5.574 3.334 1.00 84.31 78 TYR A C 1
ATOM 593 O O . TYR A 1 78 ? -18.528 -5.884 4.279 1.00 84.31 78 TYR A O 1
ATOM 601 N N . VAL A 1 79 ? -16.761 -6.333 2.975 1.00 82.19 79 VAL A N 1
ATOM 602 C CA . VAL A 1 79 ? -16.361 -7.533 3.729 1.00 82.19 79 VAL A CA 1
ATOM 603 C C . VAL A 1 79 ? -15.911 -7.157 5.140 1.00 82.19 79 VAL A C 1
ATOM 605 O O . VAL A 1 79 ? -16.346 -7.790 6.098 1.00 82.19 79 VAL A O 1
ATOM 608 N N . VAL A 1 80 ? -15.095 -6.110 5.287 1.00 77.38 80 VAL A N 1
ATOM 609 C CA . VAL A 1 80 ? -14.621 -5.633 6.597 1.00 77.38 80 VAL A CA 1
ATOM 610 C C . VAL A 1 80 ? -15.778 -5.141 7.472 1.00 77.38 80 VAL A C 1
ATOM 612 O O . VAL A 1 80 ? -15.804 -5.443 8.660 1.00 77.38 80 VAL A O 1
ATOM 615 N N . GLU A 1 81 ? -16.782 -4.475 6.899 1.00 73.94 81 GLU A N 1
ATOM 616 C CA . GLU A 1 81 ? -17.983 -4.038 7.630 1.00 73.94 81 GLU A CA 1
ATOM 617 C C . GLU A 1 81 ? -18.778 -5.214 8.221 1.00 73.94 81 GLU A C 1
ATOM 619 O O . GLU A 1 81 ? -19.393 -5.085 9.281 1.00 73.94 81 GLU A O 1
ATOM 624 N N . LYS A 1 82 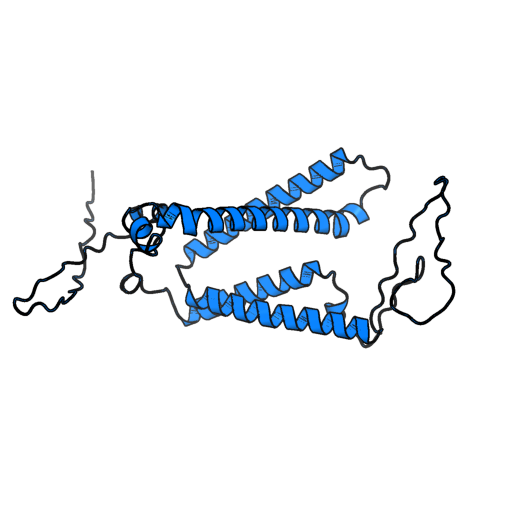? -18.758 -6.384 7.568 1.00 73.31 82 LYS A N 1
ATOM 625 C CA . LYS A 1 82 ? -19.418 -7.599 8.075 1.00 73.31 82 LYS A CA 1
ATOM 626 C C . LYS A 1 82 ? -18.656 -8.283 9.205 1.00 73.31 82 LYS A C 1
ATOM 628 O O . LYS A 1 82 ? -19.256 -9.090 9.911 1.00 73.31 82 LYS A O 1
ATOM 633 N N . LEU A 1 83 ? -17.378 -7.961 9.391 1.00 69.06 83 LEU A N 1
ATOM 634 C CA . LEU A 1 83 ? -16.521 -8.569 10.411 1.00 69.06 83 LEU A CA 1
ATOM 635 C C . LEU A 1 83 ? -16.619 -7.872 11.782 1.00 69.06 83 LEU A C 1
ATOM 637 O O . LEU A 1 83 ? -15.970 -8.305 12.729 1.00 69.06 83 LEU A O 1
ATOM 641 N N . GLY A 1 84 ? -17.491 -6.864 11.917 1.00 63.75 84 GLY A N 1
ATOM 642 C CA . GLY A 1 84 ? -17.638 -6.067 13.136 1.00 63.75 84 GLY A CA 1
ATOM 643 C C . GLY A 1 84 ? -16.542 -5.006 13.261 1.00 63.75 84 GLY A C 1
ATOM 644 O O . GLY A 1 84 ? -15.462 -5.128 12.685 1.00 63.75 84 GLY A O 1
ATOM 645 N N . GLU A 1 85 ? -16.813 -3.924 13.994 1.00 65.44 85 GLU A N 1
ATOM 646 C CA . GLU A 1 85 ? -15.792 -2.906 14.263 1.00 65.44 85 GLU A CA 1
ATOM 647 C C . GLU A 1 85 ? -14.753 -3.486 15.233 1.00 65.44 85 GLU A C 1
ATOM 649 O O . GLU A 1 85 ? -15.050 -3.729 16.403 1.00 65.44 85 GLU A O 1
ATOM 654 N N . ILE A 1 86 ? -13.537 -3.744 14.740 1.00 72.94 86 ILE A N 1
ATOM 655 C CA . ILE A 1 86 ? -12.420 -4.238 15.555 1.00 72.94 86 ILE A CA 1
ATOM 656 C C . ILE A 1 86 ? -11.241 -3.281 15.391 1.00 72.94 86 ILE A C 1
ATOM 658 O O . ILE A 1 86 ? -10.309 -3.481 14.608 1.00 72.94 86 ILE A O 1
ATOM 662 N N . ILE A 1 87 ? -11.337 -2.166 16.115 1.00 78.19 87 ILE A N 1
ATOM 663 C CA . ILE A 1 87 ? -10.415 -1.029 16.001 1.00 78.19 87 ILE A CA 1
ATOM 664 C C . ILE A 1 87 ? -9.000 -1.437 16.447 1.00 78.19 87 ILE A C 1
ATOM 666 O O . ILE A 1 87 ? -8.011 -1.029 15.838 1.00 78.19 87 ILE A O 1
ATOM 670 N N . GLU A 1 88 ? -8.896 -2.291 17.467 1.00 83.00 88 GLU A N 1
ATOM 671 C CA . GLU A 1 88 ? -7.615 -2.762 18.007 1.00 83.00 88 GLU A CA 1
ATOM 672 C C . GLU A 1 88 ? -6.817 -3.589 16.992 1.00 83.00 88 GLU A C 1
ATOM 674 O O . GLU A 1 88 ? -5.620 -3.357 16.794 1.00 83.00 88 GLU A O 1
ATOM 679 N N . GLY A 1 89 ? -7.487 -4.502 16.283 1.00 86.38 89 GLY A N 1
ATOM 680 C CA . GLY A 1 89 ? -6.860 -5.304 15.238 1.00 86.38 89 GLY A CA 1
ATOM 681 C C . GLY A 1 89 ? -6.403 -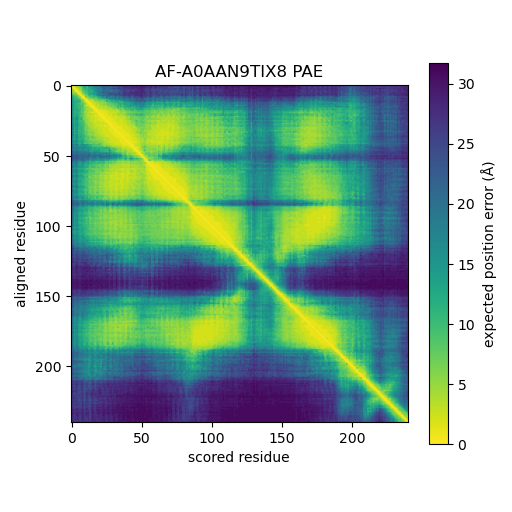4.456 14.056 1.00 86.38 89 GLY A C 1
ATOM 682 O O . GLY A 1 89 ? -5.293 -4.646 13.560 1.00 86.38 89 GLY A O 1
ATOM 683 N N . ALA A 1 90 ? -7.186 -3.448 13.660 1.00 86.25 90 ALA A N 1
ATOM 684 C CA . ALA A 1 90 ? -6.783 -2.513 12.609 1.00 86.25 90 ALA A CA 1
ATOM 685 C C . ALA A 1 90 ? -5.499 -1.746 12.976 1.00 86.25 90 ALA A C 1
ATOM 687 O O . ALA A 1 90 ? -4.582 -1.647 12.158 1.00 86.25 90 ALA A O 1
ATOM 688 N N . ILE A 1 91 ? -5.393 -1.245 14.211 1.00 88.69 91 ILE A N 1
ATOM 689 C CA . ILE A 1 91 ? -4.198 -0.527 14.683 1.00 88.69 91 ILE A CA 1
ATOM 690 C C . ILE A 1 91 ? -2.981 -1.455 14.713 1.00 88.69 91 ILE A C 1
ATOM 692 O O . ILE A 1 91 ? -1.918 -1.087 14.204 1.00 88.69 91 ILE A O 1
ATOM 696 N N . CYS A 1 92 ? -3.134 -2.666 15.253 1.00 91.56 92 CYS A N 1
ATOM 697 C CA . CYS A 1 92 ? -2.049 -3.643 15.297 1.00 91.56 92 CYS A CA 1
ATOM 698 C C . CYS A 1 92 ? -1.583 -4.030 13.882 1.00 91.56 92 CYS A C 1
ATOM 700 O O . CYS A 1 92 ? -0.390 -3.962 13.582 1.00 91.56 92 CYS A O 1
ATOM 702 N N . GLY A 1 93 ? -2.525 -4.325 12.981 1.00 92.50 93 GLY A N 1
ATOM 703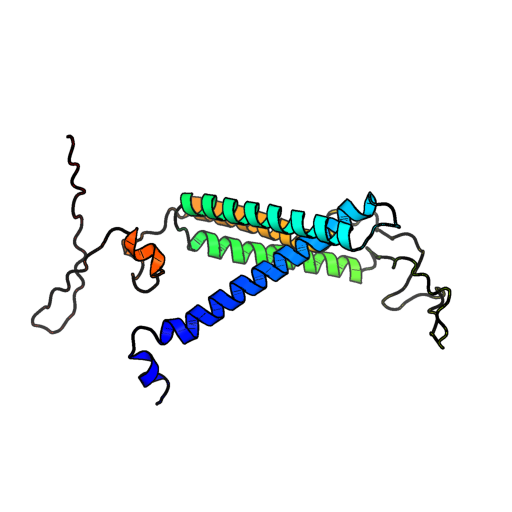 C CA . GLY A 1 93 ? -2.244 -4.647 11.582 1.00 92.50 93 GLY A CA 1
ATOM 704 C C . GLY A 1 93 ? -1.503 -3.526 10.847 1.00 92.50 93 GLY A C 1
ATOM 705 O O . GLY A 1 93 ? -0.530 -3.797 10.140 1.00 92.50 93 GLY A O 1
ATOM 706 N N . MET A 1 94 ? -1.889 -2.261 11.060 1.00 91.62 94 MET A N 1
ATOM 707 C CA . MET A 1 94 ? -1.185 -1.107 10.481 1.00 91.62 94 MET A CA 1
ATOM 708 C C . MET A 1 94 ? 0.260 -1.003 10.978 1.00 91.62 94 MET A C 1
ATOM 710 O O . MET A 1 94 ? 1.173 -0.843 10.167 1.00 91.62 94 MET A O 1
ATOM 714 N N . ILE A 1 95 ? 0.490 -1.116 12.290 1.00 94.88 95 ILE A N 1
ATOM 715 C CA . ILE A 1 95 ? 1.839 -1.015 12.869 1.00 94.88 95 ILE A CA 1
ATOM 716 C C . ILE A 1 95 ? 2.722 -2.156 12.354 1.00 94.88 95 ILE A C 1
ATOM 718 O O . ILE A 1 95 ? 3.831 -1.910 11.872 1.00 94.88 95 ILE A O 1
ATOM 722 N N . CYS A 1 96 ? 2.218 -3.391 12.381 1.00 94.94 96 CYS A N 1
ATOM 723 C CA . CYS A 1 96 ? 2.942 -4.552 11.871 1.00 94.94 96 CYS A CA 1
ATOM 724 C C . CYS A 1 96 ? 3.264 -4.415 10.377 1.00 94.94 96 CYS A C 1
ATOM 726 O O . CYS A 1 96 ? 4.399 -4.670 9.973 1.00 94.94 96 CYS A O 1
ATOM 728 N N . SER A 1 97 ? 2.310 -3.944 9.567 1.00 94.81 97 SER A N 1
ATOM 729 C CA . SER A 1 97 ? 2.527 -3.676 8.141 1.00 94.81 97 SER A CA 1
ATOM 730 C C . SER A 1 97 ? 3.608 -2.626 7.906 1.00 94.81 97 SER A C 1
ATOM 732 O O . SER A 1 97 ? 4.425 -2.796 7.002 1.00 94.81 97 SER A O 1
ATOM 734 N N . ILE A 1 98 ? 3.617 -1.533 8.673 1.00 94.00 98 ILE A N 1
ATOM 735 C CA . ILE A 1 98 ? 4.608 -0.461 8.510 1.00 94.00 98 ILE A CA 1
ATOM 736 C C . ILE A 1 98 ? 6.004 -0.983 8.846 1.00 94.00 98 ILE A C 1
ATOM 738 O O . ILE A 1 98 ? 6.940 -0.745 8.080 1.00 94.00 98 ILE A O 1
ATOM 742 N N . ILE A 1 99 ? 6.146 -1.722 9.949 1.00 95.69 99 ILE A N 1
ATOM 743 C CA . ILE A 1 99 ? 7.426 -2.311 10.363 1.00 95.69 99 ILE A CA 1
ATOM 744 C C . ILE A 1 99 ? 7.921 -3.296 9.301 1.00 95.69 99 ILE A C 1
ATOM 746 O O . ILE A 1 99 ? 9.066 -3.205 8.856 1.00 95.69 99 ILE A O 1
ATOM 750 N N . PHE A 1 100 ? 7.047 -4.195 8.847 1.00 94.31 100 PHE A N 1
ATOM 751 C CA . PHE A 1 100 ? 7.389 -5.201 7.850 1.00 94.31 100 PHE A CA 1
ATOM 752 C C . PHE A 1 100 ? 7.769 -4.577 6.500 1.00 94.31 100 PHE A C 1
ATOM 754 O O . PHE A 1 100 ? 8.806 -4.914 5.928 1.00 94.31 100 PHE A O 1
ATOM 761 N N . ASN A 1 101 ? 6.984 -3.616 6.008 1.00 92.69 101 ASN A N 1
ATOM 762 C CA . ASN A 1 101 ? 7.285 -2.941 4.748 1.00 92.69 101 ASN A CA 1
ATOM 763 C C . ASN A 1 101 ? 8.579 -2.112 4.849 1.00 92.69 101 ASN A C 1
ATOM 765 O O . ASN A 1 101 ? 9.404 -2.132 3.940 1.00 92.69 101 ASN A O 1
ATOM 769 N N . SER A 1 102 ? 8.815 -1.446 5.985 1.00 93.62 102 SER A N 1
ATOM 770 C CA . SER A 1 102 ? 10.067 -0.715 6.232 1.00 93.62 102 SER A CA 1
ATOM 771 C C . SER A 1 102 ? 11.275 -1.649 6.211 1.00 93.62 102 SER A C 1
ATOM 773 O O . SER A 1 102 ? 12.281 -1.334 5.575 1.00 93.62 102 SER A O 1
ATOM 775 N N . TRP A 1 103 ? 11.167 -2.821 6.841 1.00 93.75 103 TRP A N 1
ATOM 776 C CA . TRP A 1 103 ? 12.204 -3.849 6.796 1.00 93.75 103 TRP A CA 1
ATOM 777 C C . TRP A 1 103 ? 12.503 -4.310 5.363 1.00 93.75 103 TRP A C 1
ATOM 779 O O . TRP A 1 103 ? 13.674 -4.364 4.976 1.00 93.75 103 TRP A O 1
ATOM 789 N N . LEU A 1 104 ? 11.474 -4.584 4.551 1.00 92.06 104 LEU A N 1
ATOM 790 C CA . LEU A 1 104 ? 11.650 -4.984 3.148 1.00 92.06 104 LEU A CA 1
ATOM 791 C C . LEU A 1 104 ? 12.351 -3.900 2.327 1.00 92.06 104 LEU A C 1
ATOM 793 O O . LEU A 1 104 ? 13.301 -4.193 1.599 1.00 92.06 104 LEU A O 1
ATOM 797 N N . ILE A 1 105 ? 11.922 -2.646 2.478 1.00 90.38 105 ILE A N 1
ATOM 798 C CA . ILE A 1 105 ? 12.491 -1.514 1.744 1.00 90.38 105 ILE A CA 1
ATOM 799 C C . ILE A 1 105 ? 13.953 -1.305 2.139 1.00 90.38 105 ILE A C 1
ATOM 801 O O . ILE A 1 105 ? 14.807 -1.192 1.262 1.00 90.38 105 ILE A O 1
ATOM 805 N N . ILE A 1 106 ? 14.273 -1.297 3.436 1.00 91.38 106 ILE A N 1
ATOM 806 C CA . ILE A 1 106 ? 15.657 -1.163 3.912 1.00 91.38 106 ILE A CA 1
ATOM 807 C C . ILE A 1 106 ? 16.513 -2.315 3.378 1.00 91.38 106 ILE A C 1
ATOM 809 O O . ILE A 1 106 ? 17.599 -2.072 2.856 1.00 91.38 106 ILE A O 1
ATOM 813 N N . SER A 1 107 ? 16.011 -3.549 3.429 1.00 88.44 107 SER A N 1
ATOM 814 C CA . SER A 1 107 ? 16.720 -4.726 2.909 1.00 88.44 107 SER A CA 1
ATOM 815 C C . SER A 1 107 ? 17.006 -4.614 1.407 1.00 88.44 107 SER A C 1
ATOM 817 O O . SER A 1 107 ? 18.135 -4.845 0.971 1.00 88.44 107 SER A O 1
ATOM 819 N N . ALA A 1 108 ? 16.021 -4.178 0.616 1.00 85.94 108 ALA A N 1
ATOM 820 C CA . ALA A 1 108 ? 16.195 -3.947 -0.816 1.00 85.94 108 ALA A CA 1
ATOM 821 C C . ALA A 1 108 ? 17.213 -2.828 -1.092 1.00 85.94 108 ALA A C 1
ATOM 823 O O . ALA A 1 108 ? 18.076 -2.953 -1.963 1.00 85.94 108 ALA A O 1
ATOM 824 N N . GLN A 1 109 ? 17.166 -1.742 -0.320 1.00 86.19 109 GLN A N 1
ATOM 825 C CA . GLN A 1 109 ? 18.111 -0.635 -0.453 1.00 86.19 109 GLN A CA 1
ATOM 826 C C . GLN A 1 109 ? 19.535 -1.047 -0.039 1.00 86.19 109 GLN A C 1
ATOM 828 O O . GLN A 1 109 ? 20.492 -0.654 -0.707 1.00 86.19 109 GLN A O 1
ATOM 833 N N . LEU A 1 110 ? 19.696 -1.900 0.977 1.00 87.62 110 LEU A N 1
ATOM 834 C CA . LEU A 1 110 ? 20.987 -2.493 1.344 1.00 87.62 110 LEU A CA 1
ATOM 835 C C . LEU A 1 110 ? 21.538 -3.391 0.228 1.00 87.62 110 LEU A C 1
ATOM 837 O O . LEU A 1 110 ? 22.726 -3.311 -0.083 1.00 87.62 110 LEU A O 1
ATOM 841 N N . ALA A 1 111 ? 20.693 -4.185 -0.435 1.00 83.81 111 ALA A N 1
ATOM 842 C CA . ALA A 1 111 ? 21.099 -4.979 -1.598 1.00 83.81 111 ALA A CA 1
ATOM 843 C C . ALA A 1 111 ? 21.595 -4.105 -2.770 1.00 83.81 111 ALA A C 1
ATOM 845 O O . ALA A 1 111 ? 22.575 -4.459 -3.434 1.00 83.81 111 ALA A O 1
ATOM 846 N N . ARG A 1 112 ? 20.983 -2.928 -2.982 1.00 80.19 112 ARG A N 1
ATOM 847 C CA . ARG A 1 112 ? 21.457 -1.925 -3.959 1.00 80.19 112 ARG A CA 1
ATOM 848 C C . ARG A 1 112 ? 22.800 -1.323 -3.571 1.00 80.19 112 ARG A C 1
ATOM 850 O O . ARG A 1 112 ? 23.693 -1.242 -4.412 1.00 80.19 112 ARG A O 1
ATOM 857 N N . ILE A 1 113 ? 22.942 -0.892 -2.315 1.00 82.50 113 ILE A N 1
ATOM 858 C CA . ILE A 1 113 ? 24.173 -0.266 -1.803 1.00 82.50 113 ILE A CA 1
ATOM 859 C C . ILE A 1 113 ? 25.347 -1.242 -1.914 1.00 82.50 113 ILE A C 1
ATOM 861 O O . ILE A 1 113 ? 26.414 -0.872 -2.401 1.00 82.50 113 ILE A O 1
ATOM 865 N N . ASN A 1 114 ? 25.115 -2.510 -1.573 1.00 82.62 114 ASN A N 1
ATOM 866 C CA . ASN A 1 114 ? 26.106 -3.580 -1.666 1.00 82.62 114 ASN A CA 1
ATOM 867 C C . ASN A 1 114 ? 26.364 -4.061 -3.104 1.00 82.62 114 ASN A C 1
ATOM 869 O O . ASN A 1 114 ? 27.058 -5.057 -3.291 1.00 82.62 114 ASN A O 1
ATOM 873 N N . ARG A 1 115 ? 25.818 -3.377 -4.123 1.00 73.88 115 ARG A N 1
ATOM 874 C CA . ARG A 1 115 ? 26.006 -3.673 -5.556 1.00 73.88 115 ARG A CA 1
ATOM 875 C C . ARG A 1 115 ? 25.564 -5.086 -5.969 1.00 73.88 115 ARG A C 1
ATOM 877 O O . ARG A 1 115 ? 25.979 -5.565 -7.019 1.00 73.88 115 ARG A O 1
ATOM 884 N N . LYS A 1 116 ? 24.693 -5.734 -5.186 1.00 74.81 116 LYS A N 1
ATOM 885 C CA . LYS A 1 116 ? 24.147 -7.069 -5.496 1.00 74.81 116 LYS A CA 1
ATOM 886 C C . LYS A 1 116 ? 22.992 -7.026 -6.498 1.00 74.81 116 LYS A C 1
ATOM 888 O O . LYS A 1 116 ? 22.651 -8.045 -7.086 1.00 74.81 116 LYS A O 1
ATOM 893 N N . TRP A 1 117 ? 22.400 -5.849 -6.697 1.00 70.44 117 TRP A N 1
ATOM 894 C CA . TRP A 1 117 ? 21.321 -5.616 -7.651 1.00 70.44 117 TRP A CA 1
ATOM 895 C C . TRP A 1 117 ? 21.513 -4.268 -8.352 1.00 70.44 117 TRP A C 1
ATOM 897 O O . TRP A 1 117 ? 21.562 -3.220 -7.698 1.00 70.44 117 TRP A O 1
ATOM 907 N N . ILE A 1 118 ? 21.650 -4.294 -9.682 1.00 69.00 118 ILE A N 1
ATOM 908 C CA . ILE A 1 118 ? 21.884 -3.102 -10.511 1.00 69.00 118 ILE A CA 1
ATOM 909 C C . ILE A 1 118 ? 20.852 -3.057 -11.641 1.00 69.00 118 ILE A C 1
ATOM 911 O O . ILE A 1 118 ? 20.860 -3.897 -12.543 1.00 69.00 118 ILE A O 1
ATOM 915 N N . ILE A 1 119 ? 19.991 -2.035 -11.608 1.00 66.31 119 ILE A N 1
ATOM 916 C CA . ILE A 1 119 ? 19.062 -1.726 -12.699 1.00 66.31 119 ILE A CA 1
ATOM 917 C C . ILE A 1 119 ? 19.820 -0.946 -13.773 1.00 66.31 119 ILE A C 1
ATOM 919 O O . ILE A 1 119 ? 20.344 0.141 -13.513 1.00 66.31 119 ILE A O 1
ATOM 923 N N . VAL A 1 120 ? 19.857 -1.494 -14.983 1.00 65.62 120 VAL A N 1
ATOM 924 C CA . VAL A 1 120 ? 20.372 -0.807 -16.169 1.00 65.62 120 VAL A CA 1
ATOM 925 C C . VAL A 1 120 ? 19.255 0.064 -16.742 1.00 65.62 120 VAL A C 1
ATOM 927 O O . VAL A 1 120 ? 18.109 -0.372 -16.854 1.00 65.62 120 VAL A O 1
ATOM 930 N N . GLY A 1 121 ? 19.580 1.310 -17.089 1.00 60.03 121 GLY A N 1
ATOM 931 C CA . GLY A 1 121 ? 18.635 2.190 -17.770 1.00 60.03 121 GLY A CA 1
ATOM 932 C C . GLY A 1 121 ? 18.333 1.681 -19.181 1.00 60.03 121 GLY A C 1
ATOM 933 O O . GLY A 1 121 ? 19.240 1.265 -19.904 1.00 60.03 121 GLY A O 1
ATOM 934 N N . LYS A 1 122 ? 17.061 1.740 -19.585 1.00 56.19 122 LYS A N 1
ATOM 935 C CA . LYS A 1 122 ? 16.641 1.447 -20.961 1.00 56.19 122 LYS A CA 1
ATOM 936 C C . LYS A 1 122 ? 17.319 2.416 -21.932 1.00 56.19 122 LYS A C 1
ATOM 938 O O . LYS A 1 122 ? 17.411 3.610 -21.646 1.00 56.19 122 LYS A O 1
ATOM 943 N N . GLU A 1 123 ? 17.764 1.911 -23.080 1.00 58.41 123 GLU A N 1
ATOM 944 C CA . GLU A 1 123 ? 18.269 2.759 -24.160 1.00 58.41 123 GLU A CA 1
ATOM 945 C C . GLU A 1 123 ? 17.162 3.710 -24.627 1.00 58.41 123 GLU A C 1
ATOM 947 O O . GLU A 1 123 ? 16.083 3.282 -25.046 1.00 58.41 123 GLU A O 1
ATOM 952 N N . PHE A 1 124 ? 17.416 5.011 -24.525 1.00 57.34 124 PHE A N 1
ATOM 953 C CA . PHE A 1 124 ? 16.544 6.050 -25.056 1.00 57.34 124 PHE A CA 1
ATOM 954 C C . PHE A 1 124 ? 17.216 6.657 -26.290 1.00 57.34 124 PHE A C 1
ATOM 956 O O . PHE A 1 124 ? 18.394 7.005 -26.262 1.00 57.34 124 PHE A O 1
ATOM 963 N N . SER A 1 125 ? 16.478 6.747 -27.398 1.00 59.78 125 SER A N 1
ATOM 964 C CA . SER A 1 125 ? 16.987 7.312 -28.649 1.00 59.78 125 SER A CA 1
ATOM 965 C C . SER A 1 125 ? 16.681 8.807 -28.709 1.00 59.78 125 SER A C 1
ATOM 967 O O . SER A 1 125 ? 15.536 9.211 -28.532 1.00 59.78 125 SER A O 1
ATOM 969 N N . THR A 1 126 ? 17.700 9.623 -28.980 1.00 60.88 126 THR A N 1
ATOM 970 C CA . THR A 1 126 ? 17.577 11.073 -29.218 1.00 60.88 126 THR A CA 1
ATOM 971 C C . THR A 1 126 ? 17.873 11.439 -30.674 1.00 60.88 126 THR A C 1
ATOM 973 O O . THR A 1 126 ? 18.280 12.568 -30.959 1.00 60.88 126 THR A O 1
ATOM 976 N N . ASN A 1 127 ? 17.724 10.487 -31.604 1.00 55.09 127 ASN A N 1
ATOM 977 C CA . ASN A 1 127 ? 17.988 10.716 -33.023 1.00 55.09 127 ASN A CA 1
ATOM 978 C C . ASN A 1 127 ? 17.079 11.844 -33.542 1.00 55.09 127 ASN A C 1
ATOM 980 O O . ASN A 1 127 ? 15.865 11.676 -33.614 1.00 55.09 127 ASN A O 1
ATOM 984 N N . GLY A 1 128 ? 17.673 12.994 -33.881 1.00 62.12 128 GLY A N 1
ATOM 985 C CA . GLY A 1 128 ? 16.966 14.169 -34.410 1.00 62.12 128 GLY A CA 1
ATOM 986 C C . GLY A 1 128 ? 16.819 15.363 -33.456 1.00 62.12 128 GLY A C 1
ATOM 987 O O . GLY A 1 128 ? 16.313 16.399 -33.881 1.00 62.12 128 GLY A O 1
ATOM 988 N N . CYS A 1 129 ? 17.283 15.286 -32.203 1.00 68.75 129 CYS A N 1
ATOM 989 C CA . CYS A 1 129 ? 17.285 16.446 -31.301 1.00 68.75 129 CYS A CA 1
ATOM 990 C C . CYS A 1 129 ? 18.520 17.339 -31.523 1.00 68.75 129 CYS A C 1
ATOM 992 O O . CYS A 1 129 ? 19.638 16.960 -31.178 1.00 68.75 129 CYS A O 1
ATOM 994 N N . SER A 1 130 ? 18.319 18.548 -32.060 1.00 66.44 130 SER A N 1
ATOM 995 C CA . SER A 1 130 ? 19.373 19.558 -32.238 1.00 66.44 130 SER A CA 1
ATOM 996 C C . SER A 1 130 ? 19.599 20.357 -30.950 1.00 66.44 130 SER A C 1
ATOM 998 O O . SER A 1 130 ? 18.948 21.373 -30.712 1.00 66.44 130 SER A O 1
ATOM 1000 N N . GLY A 1 131 ? 20.540 19.911 -30.120 1.00 65.75 131 GLY A N 1
ATOM 1001 C CA . GLY A 1 131 ? 21.039 20.660 -28.967 1.00 65.75 131 GLY A CA 1
ATOM 1002 C C . GLY A 1 131 ? 22.373 20.097 -28.476 1.00 65.75 131 GLY A C 1
ATOM 1003 O O . GLY A 1 131 ? 22.656 18.920 -28.691 1.00 65.75 131 GLY A O 1
ATOM 1004 N N . ASN A 1 132 ? 23.191 20.921 -27.808 1.00 53.69 132 ASN A N 1
ATOM 1005 C CA . ASN A 1 132 ? 24.404 20.487 -27.098 1.00 53.69 132 ASN A CA 1
ATOM 1006 C C . ASN A 1 132 ? 24.016 19.613 -25.891 1.00 53.69 132 ASN A C 1
ATOM 1008 O O . ASN A 1 132 ? 24.062 20.040 -24.739 1.00 53.69 132 ASN A O 1
ATOM 1012 N N . ALA A 1 133 ? 23.577 18.387 -26.157 1.00 60.56 133 ALA A N 1
ATOM 1013 C CA . ALA A 1 133 ? 23.356 17.387 -25.134 1.00 60.56 133 ALA A CA 1
ATOM 1014 C C . ALA A 1 133 ? 24.707 16.763 -24.779 1.00 60.56 133 ALA A C 1
ATOM 1016 O O . ALA A 1 133 ? 25.406 16.225 -25.639 1.00 60.56 133 ALA A O 1
ATOM 1017 N N . THR A 1 134 ? 25.079 16.803 -23.501 1.00 57.03 134 THR A N 1
ATOM 1018 C CA . THR A 1 134 ? 26.128 15.938 -22.961 1.00 57.03 134 THR A CA 1
ATOM 1019 C C . THR A 1 134 ? 25.641 14.497 -23.063 1.00 57.03 134 THR A C 1
ATOM 1021 O O . THR A 1 134 ? 24.982 13.972 -22.167 1.00 57.03 134 THR A O 1
ATOM 1024 N N . VAL A 1 135 ? 25.931 13.857 -24.197 1.00 55.78 135 VAL A N 1
ATOM 1025 C CA . VAL A 1 135 ? 25.718 12.423 -24.377 1.00 55.78 135 VAL A CA 1
ATOM 1026 C C . VAL A 1 135 ? 26.597 11.724 -23.352 1.00 55.78 135 VAL A C 1
ATOM 1028 O O . VAL A 1 135 ? 27.827 11.779 -23.407 1.00 55.78 135 VAL A O 1
ATOM 1031 N N . VAL A 1 136 ? 25.956 11.115 -22.365 1.00 54.06 136 VAL A N 1
ATOM 1032 C CA . VAL A 1 136 ? 26.625 10.321 -21.343 1.00 54.06 136 VAL A CA 1
ATOM 1033 C C . VAL A 1 136 ? 27.161 9.080 -22.045 1.00 54.06 136 VAL A C 1
ATOM 1035 O O . VAL A 1 136 ? 26.409 8.148 -22.316 1.00 54.06 136 VAL A O 1
ATOM 1038 N N . ARG A 1 137 ? 28.449 9.092 -22.402 1.00 48.81 137 ARG A N 1
ATOM 1039 C CA . ARG A 1 137 ? 29.120 7.910 -22.950 1.00 48.81 137 ARG A CA 1
ATOM 1040 C C . ARG A 1 137 ? 29.092 6.782 -21.907 1.00 48.81 137 ARG A C 1
ATOM 1042 O O . ARG A 1 137 ? 29.309 7.068 -20.729 1.00 48.81 137 ARG A O 1
ATOM 1049 N N . PRO A 1 138 ? 28.864 5.523 -22.312 1.00 53.16 138 PRO A N 1
ATOM 1050 C CA . PRO A 1 138 ? 28.739 4.374 -21.412 1.00 53.16 138 PRO A CA 1
ATOM 1051 C C . PRO A 1 138 ? 30.088 3.876 -20.858 1.00 53.16 138 PRO A C 1
ATOM 1053 O O . PRO A 1 138 ? 30.203 2.726 -20.439 1.00 53.16 138 PRO A O 1
ATOM 1056 N N . ASP A 1 139 ? 31.111 4.730 -20.814 1.00 51.25 139 ASP A N 1
ATOM 1057 C CA . ASP A 1 139 ? 32.477 4.304 -20.544 1.00 51.25 139 ASP A CA 1
ATOM 1058 C C . ASP A 1 139 ? 32.960 4.830 -19.183 1.00 51.25 139 ASP A C 1
ATOM 1060 O O . ASP A 1 139 ? 33.213 6.022 -19.014 1.00 51.25 139 ASP A O 1
ATOM 1064 N N . LYS A 1 140 ? 33.192 3.869 -18.273 1.00 44.34 140 LYS A N 1
ATOM 1065 C CA . LYS A 1 140 ? 34.024 3.902 -17.044 1.00 44.34 140 LYS A CA 1
ATOM 1066 C C . LYS A 1 140 ? 33.328 4.161 -15.689 1.00 44.34 140 LYS A C 1
ATOM 1068 O O . LYS A 1 140 ? 33.197 5.276 -15.210 1.00 44.34 140 LYS A O 1
ATOM 1073 N N . ILE A 1 141 ? 32.970 3.039 -15.053 1.00 57.38 141 ILE A N 1
ATOM 1074 C CA . ILE A 1 141 ? 33.372 2.572 -13.704 1.00 57.38 141 ILE A CA 1
ATOM 1075 C C . ILE A 1 141 ? 33.406 3.611 -12.546 1.00 57.38 141 ILE A C 1
ATOM 1077 O O . ILE A 1 141 ? 34.313 4.425 -12.435 1.00 57.38 141 ILE A O 1
ATOM 1081 N N . LEU A 1 142 ? 32.484 3.387 -11.587 1.00 51.91 142 LEU A N 1
ATOM 1082 C CA . LEU A 1 142 ? 32.615 3.548 -10.117 1.00 51.91 142 LEU A CA 1
ATOM 1083 C C . LEU A 1 142 ? 31.934 4.694 -9.340 1.00 51.91 142 LEU A C 1
ATOM 1085 O O . LEU A 1 142 ? 32.243 4.851 -8.167 1.00 51.91 142 LEU A O 1
ATOM 1089 N N . THR A 1 143 ? 30.879 5.360 -9.815 1.00 42.91 143 THR A N 1
ATOM 1090 C CA . THR A 1 143 ? 30.042 6.174 -8.893 1.00 42.91 143 THR A CA 1
ATOM 1091 C C . THR A 1 143 ? 28.557 6.186 -9.269 1.00 42.91 143 THR A C 1
ATOM 1093 O O . THR A 1 143 ? 28.110 6.872 -10.176 1.00 42.91 143 THR A O 1
ATOM 1096 N N . GLY A 1 144 ? 27.753 5.425 -8.521 1.00 50.47 144 GLY A N 1
ATOM 1097 C CA . GLY A 1 144 ? 26.335 5.732 -8.297 1.00 50.47 144 GLY A CA 1
ATOM 1098 C C . GLY A 1 144 ? 25.304 5.370 -9.370 1.00 50.47 144 GLY A C 1
ATOM 1099 O O . GLY A 1 144 ? 24.310 4.759 -9.004 1.00 50.47 144 GLY A O 1
ATOM 1100 N N . LEU A 1 145 ? 25.468 5.705 -10.652 1.00 56.38 145 LEU A N 1
ATOM 1101 C CA . LEU A 1 145 ? 24.445 5.466 -11.692 1.00 56.38 145 LEU A CA 1
ATOM 1102 C C . LEU A 1 145 ? 25.085 5.414 -13.094 1.00 56.38 145 LEU A C 1
ATOM 1104 O O . LEU A 1 145 ? 26.014 6.177 -13.335 1.00 56.38 145 LEU A O 1
ATOM 1108 N N . ARG A 1 146 ? 24.489 4.627 -14.019 1.00 54.06 146 ARG A N 1
ATOM 1109 C CA . ARG A 1 146 ? 24.629 4.651 -15.507 1.00 54.06 146 ARG A CA 1
ATOM 1110 C C . ARG A 1 146 ? 25.443 3.526 -16.171 1.00 54.06 146 ARG A C 1
ATOM 1112 O O . ARG A 1 146 ? 26.517 3.761 -16.709 1.00 54.06 146 ARG A O 1
ATOM 1119 N N . GLN A 1 147 ? 24.851 2.336 -16.275 1.00 50.69 147 GLN A N 1
ATOM 1120 C CA . GLN A 1 147 ? 24.962 1.563 -17.518 1.00 50.69 147 GLN A CA 1
ATOM 1121 C C . GLN A 1 147 ? 23.649 1.739 -18.287 1.00 50.69 147 GLN A C 1
ATOM 1123 O O . GLN A 1 147 ? 22.572 1.617 -17.701 1.00 50.69 147 GLN A O 1
ATOM 1128 N N . VAL A 1 148 ? 23.746 2.105 -19.562 1.00 55.38 148 VAL A N 1
ATOM 1129 C CA . VAL A 1 148 ? 22.630 2.210 -20.512 1.00 55.38 148 VAL A CA 1
ATOM 1130 C C . VAL A 1 148 ? 22.924 1.164 -21.585 1.00 55.38 148 VAL A C 1
ATOM 1132 O O . VAL A 1 148 ? 24.029 1.172 -22.120 1.00 55.38 148 VAL A O 1
ATOM 1135 N N . GLY A 1 149 ? 22.002 0.226 -21.816 1.00 52.38 149 GLY A N 1
ATOM 1136 C CA . GLY A 1 149 ? 22.194 -0.871 -22.785 1.00 52.38 149 GLY A CA 1
ATOM 1137 C C . GLY A 1 149 ? 22.930 -2.126 -22.278 1.00 52.38 149 GLY A C 1
ATOM 1138 O O . GLY A 1 149 ? 23.161 -3.051 -23.047 1.00 52.38 149 GLY A O 1
ATOM 1139 N N . GLY A 1 150 ? 23.289 -2.199 -20.990 1.00 59.62 150 GLY A N 1
ATOM 1140 C CA . GLY A 1 150 ? 23.855 -3.406 -20.358 1.00 59.62 150 GLY A CA 1
ATOM 1141 C C . GLY A 1 150 ? 22.803 -4.420 -19.870 1.00 59.62 150 GLY A C 1
ATOM 1142 O O . GLY A 1 150 ? 21.626 -4.100 -19.719 1.00 59.62 150 GLY A O 1
ATOM 1143 N N . SER A 1 151 ? 23.219 -5.651 -19.563 1.00 58.78 151 SER A N 1
ATOM 1144 C CA . SER A 1 151 ? 22.369 -6.639 -18.879 1.00 58.78 151 SER A CA 1
ATOM 1145 C C . SER A 1 151 ? 22.255 -6.325 -17.382 1.00 58.78 151 SER A C 1
ATOM 1147 O O . SER A 1 151 ? 23.253 -5.999 -16.739 1.00 58.78 151 SER A O 1
ATOM 1149 N N . THR A 1 152 ? 21.057 -6.448 -16.803 1.00 67.50 152 THR A N 1
ATOM 1150 C CA . THR A 1 152 ? 20.851 -6.325 -15.350 1.00 67.50 152 THR A CA 1
ATOM 1151 C C . THR A 1 152 ? 21.688 -7.360 -14.606 1.00 67.50 152 THR A C 1
ATOM 1153 O O . THR A 1 152 ? 21.580 -8.552 -14.887 1.00 67.50 152 THR A O 1
ATOM 1156 N N . TYR A 1 153 ? 22.501 -6.912 -13.649 1.00 68.19 153 TYR A N 1
ATOM 1157 C CA . TYR A 1 153 ? 23.296 -7.800 -12.803 1.00 68.19 153 TYR A CA 1
ATOM 1158 C C . TYR A 1 153 ? 22.538 -8.087 -11.505 1.00 68.19 153 TYR A C 1
ATOM 1160 O O . TYR A 1 153 ? 22.213 -7.163 -10.748 1.00 68.19 153 TYR A O 1
ATOM 1168 N N . ILE A 1 154 ? 22.253 -9.368 -11.272 1.00 75.00 154 ILE A N 1
ATOM 1169 C CA . ILE A 1 154 ? 21.627 -9.898 -10.060 1.00 75.00 154 ILE A CA 1
ATOM 1170 C C . ILE A 1 154 ? 22.622 -10.898 -9.479 1.00 75.00 154 ILE A C 1
ATOM 1172 O O . ILE A 1 154 ? 22.986 -11.859 -10.153 1.00 75.00 154 ILE A O 1
ATOM 1176 N N . ALA A 1 155 ? 23.103 -10.647 -8.264 1.00 75.75 155 ALA A N 1
ATOM 1177 C CA . ALA A 1 155 ? 24.002 -11.574 -7.593 1.00 75.75 155 ALA A CA 1
ATOM 1178 C C . ALA A 1 155 ? 23.263 -12.882 -7.260 1.00 75.75 155 ALA A C 1
ATOM 1180 O O . ALA A 1 155 ? 22.120 -12.854 -6.806 1.00 75.75 155 ALA A O 1
ATOM 1181 N N . GLU A 1 156 ? 23.919 -14.020 -7.487 1.00 75.94 156 GLU A N 1
ATOM 1182 C CA . GLU A 1 156 ? 23.344 -15.364 -7.308 1.00 75.94 156 GLU A CA 1
ATOM 1183 C C . GLU A 1 156 ? 22.989 -15.670 -5.838 1.00 75.94 156 GLU A C 1
ATOM 1185 O O . GLU A 1 156 ? 22.129 -16.498 -5.556 1.00 75.94 156 GLU A O 1
ATOM 1190 N N . ASP A 1 157 ? 23.597 -14.944 -4.893 1.00 80.25 157 ASP A N 1
ATOM 1191 C CA . ASP A 1 157 ? 23.352 -15.036 -3.451 1.00 80.25 157 ASP A CA 1
ATOM 1192 C C . ASP A 1 157 ? 22.209 -14.128 -2.953 1.00 80.25 157 ASP A C 1
ATOM 1194 O O . ASP A 1 157 ? 21.967 -14.029 -1.745 1.00 80.25 157 ASP A O 1
ATOM 1198 N N . LEU A 1 158 ? 21.515 -13.427 -3.856 1.00 80.12 158 LEU A N 1
ATOM 1199 C CA . LEU A 1 158 ? 20.421 -12.530 -3.503 1.00 80.12 158 LEU A CA 1
ATOM 1200 C C . LEU A 1 158 ? 19.071 -13.251 -3.569 1.00 80.12 158 LEU A C 1
ATOM 1202 O O . LEU A 1 158 ? 18.688 -13.796 -4.601 1.00 80.12 158 LEU A O 1
ATOM 1206 N N . ASN A 1 159 ? 18.293 -13.174 -2.486 1.00 81.06 159 ASN A N 1
ATOM 1207 C CA . ASN A 1 159 ? 16.925 -13.684 -2.507 1.00 81.06 159 ASN A CA 1
ATOM 1208 C C . ASN A 1 159 ? 16.101 -12.959 -3.591 1.00 81.06 159 ASN A C 1
ATOM 1210 O O . ASN A 1 159 ? 16.064 -11.722 -3.599 1.00 81.06 159 ASN A O 1
ATOM 1214 N N . PRO A 1 160 ? 15.357 -13.699 -4.434 1.00 81.50 160 PRO A N 1
ATOM 1215 C CA . PRO A 1 160 ? 14.606 -13.133 -5.560 1.00 81.50 160 PRO A CA 1
ATOM 1216 C C . PRO A 1 160 ? 13.510 -12.160 -5.115 1.00 81.50 160 PRO A C 1
ATOM 1218 O O . PRO A 1 160 ? 13.062 -11.316 -5.888 1.00 81.50 160 PRO A O 1
ATOM 1221 N N . ILE A 1 161 ? 13.109 -12.227 -3.841 1.00 80.00 161 ILE A N 1
ATOM 1222 C CA . ILE A 1 161 ? 12.128 -11.315 -3.256 1.00 80.00 161 ILE A CA 1
ATOM 1223 C C . ILE A 1 161 ? 12.579 -9.851 -3.309 1.00 80.00 161 ILE A C 1
ATOM 1225 O O . ILE A 1 161 ? 11.729 -8.973 -3.363 1.00 80.00 161 ILE A O 1
ATOM 1229 N N . PHE A 1 162 ? 13.890 -9.580 -3.349 1.00 79.69 162 PHE A N 1
ATOM 1230 C CA . PHE A 1 162 ? 14.433 -8.219 -3.417 1.00 79.69 162 PHE A CA 1
ATOM 1231 C C . PHE A 1 162 ? 14.529 -7.660 -4.845 1.00 79.69 162 PHE A C 1
ATOM 1233 O O . PHE A 1 162 ? 14.872 -6.491 -5.028 1.00 79.69 162 PHE A O 1
ATOM 1240 N N . THR A 1 163 ? 14.255 -8.487 -5.855 1.00 75.69 163 THR A N 1
ATOM 1241 C CA . THR A 1 163 ? 14.319 -8.121 -7.280 1.00 75.69 163 THR A CA 1
ATOM 1242 C C . THR A 1 163 ? 12.959 -7.668 -7.825 1.00 75.69 163 THR A C 1
ATOM 1244 O O . THR A 1 163 ? 12.890 -7.096 -8.910 1.00 75.69 163 THR A O 1
ATOM 1247 N N . VAL A 1 164 ? 11.876 -7.908 -7.081 1.00 78.19 164 VAL A N 1
ATOM 1248 C CA . VAL A 1 164 ? 10.511 -7.527 -7.466 1.00 78.19 164 VAL A CA 1
ATOM 1249 C C . VAL A 1 164 ? 10.370 -5.995 -7.486 1.00 78.19 164 VAL A C 1
ATOM 1251 O O . VAL A 1 164 ? 11.006 -5.292 -6.696 1.00 78.19 164 VAL A O 1
ATOM 1254 N N . SER A 1 165 ? 9.539 -5.450 -8.386 1.00 80.00 165 SER A N 1
ATOM 1255 C CA . SER A 1 165 ? 9.301 -4.003 -8.474 1.00 80.00 165 SER A CA 1
ATOM 1256 C C . SER A 1 165 ? 8.834 -3.430 -7.129 1.00 80.00 165 SER A C 1
ATOM 1258 O O . SER A 1 165 ? 7.987 -4.005 -6.447 1.00 80.00 165 SER A O 1
ATOM 1260 N N . PHE A 1 166 ? 9.346 -2.250 -6.770 1.00 76.19 166 PHE A N 1
ATOM 1261 C CA . PHE A 1 166 ? 9.093 -1.590 -5.480 1.00 76.19 166 PHE A CA 1
ATOM 1262 C C . PHE A 1 166 ? 7.599 -1.437 -5.131 1.00 76.19 166 PHE A C 1
ATOM 1264 O O . PHE A 1 166 ? 7.226 -1.484 -3.960 1.00 76.19 166 PHE A O 1
ATOM 1271 N N . MET A 1 167 ? 6.728 -1.304 -6.136 1.00 79.50 167 MET A N 1
ATOM 1272 C CA . MET A 1 167 ? 5.274 -1.209 -5.950 1.00 79.50 167 MET A CA 1
ATOM 1273 C C . MET A 1 167 ? 4.664 -2.458 -5.294 1.00 79.50 167 MET A C 1
ATOM 1275 O O . MET A 1 167 ? 3.710 -2.338 -4.523 1.00 79.50 167 MET A O 1
ATOM 1279 N N . TYR A 1 168 ? 5.240 -3.644 -5.517 1.00 82.50 168 TYR A N 1
ATOM 1280 C CA . TYR A 1 168 ? 4.751 -4.884 -4.911 1.00 82.50 168 TYR A CA 1
ATOM 1281 C C . TYR A 1 168 ? 5.077 -4.989 -3.422 1.00 82.50 168 TYR A C 1
ATOM 1283 O O . TYR A 1 168 ? 4.338 -5.654 -2.703 1.00 82.50 168 TYR A O 1
ATOM 1291 N N . TYR A 1 169 ? 6.113 -4.313 -2.917 1.00 86.88 169 TYR A N 1
ATOM 1292 C CA . TYR A 1 169 ? 6.415 -4.331 -1.479 1.00 86.88 169 TYR A CA 1
ATOM 1293 C C . TYR A 1 169 ? 5.274 -3.730 -0.659 1.00 86.88 169 TYR A C 1
ATOM 1295 O O . TYR A 1 169 ? 4.857 -4.315 0.339 1.00 86.88 169 TYR A O 1
ATOM 1303 N N . THR A 1 170 ? 4.681 -2.639 -1.148 1.00 86.19 170 THR A N 1
ATOM 1304 C CA . THR A 1 170 ? 3.499 -2.029 -0.528 1.00 86.19 170 THR A CA 1
ATOM 1305 C C . THR A 1 170 ? 2.284 -2.958 -0.575 1.00 86.19 170 THR A C 1
ATOM 1307 O O . THR A 1 170 ? 1.541 -3.031 0.403 1.00 86.19 170 THR A O 1
ATOM 1310 N N . LEU A 1 171 ? 2.094 -3.708 -1.667 1.00 85.81 171 LEU A N 1
ATOM 1311 C CA . LEU A 1 171 ? 1.006 -4.685 -1.782 1.00 85.81 171 LEU A CA 1
ATOM 1312 C C . LEU A 1 171 ? 1.184 -5.848 -0.794 1.00 85.81 171 LEU A C 1
ATOM 1314 O O . LEU A 1 171 ? 0.253 -6.184 -0.065 1.00 85.81 171 LEU A O 1
ATOM 1318 N N . ILE A 1 172 ? 2.386 -6.428 -0.735 1.00 89.19 172 ILE A N 1
ATOM 1319 C CA . ILE A 1 172 ? 2.721 -7.525 0.183 1.00 89.19 172 ILE A CA 1
ATOM 1320 C C . ILE A 1 172 ? 2.566 -7.054 1.633 1.00 89.19 172 ILE A C 1
ATOM 1322 O O . ILE A 1 172 ? 1.927 -7.736 2.431 1.00 89.19 172 ILE A O 1
ATOM 1326 N N . GLY A 1 173 ? 3.088 -5.869 1.967 1.00 90.81 173 GLY A N 1
ATOM 1327 C CA . GLY A 1 173 ? 2.922 -5.264 3.288 1.00 90.81 173 GLY A CA 1
ATOM 1328 C C . GLY A 1 173 ? 1.452 -5.070 3.657 1.00 90.81 173 GLY A C 1
ATOM 1329 O O . GLY A 1 173 ? 1.050 -5.450 4.753 1.00 90.81 173 GLY A O 1
ATOM 1330 N N . GLY A 1 174 ? 0.633 -4.579 2.722 1.00 90.12 174 GLY A N 1
ATOM 1331 C CA . GLY A 1 174 ? -0.809 -4.426 2.916 1.00 90.12 174 GLY A CA 1
ATOM 1332 C 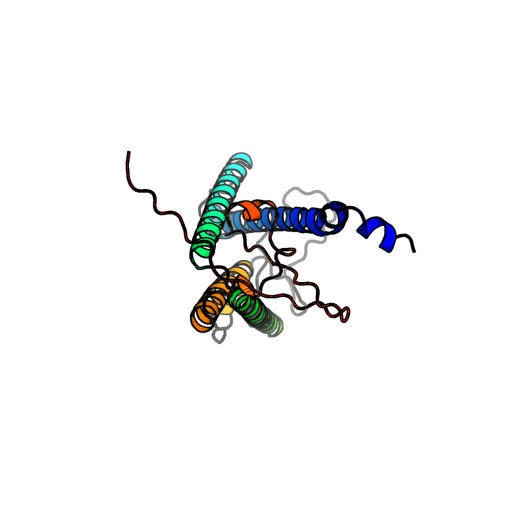C . GLY A 1 174 ? -1.526 -5.751 3.190 1.00 90.12 174 GLY A C 1
ATOM 1333 O O . GLY A 1 174 ? -2.327 -5.824 4.118 1.00 90.12 174 GLY A O 1
ATOM 1334 N N . ILE A 1 175 ? -1.201 -6.816 2.449 1.00 90.31 175 ILE A N 1
ATOM 1335 C CA . ILE A 1 175 ? -1.758 -8.159 2.687 1.00 90.31 175 ILE A CA 1
ATOM 1336 C C . ILE A 1 175 ? -1.356 -8.666 4.075 1.00 90.31 175 ILE A C 1
ATOM 1338 O O . ILE A 1 175 ? -2.210 -9.136 4.822 1.00 90.31 175 ILE A O 1
ATOM 1342 N N . VAL A 1 176 ? -0.082 -8.523 4.453 1.00 92.19 176 VAL A N 1
ATOM 1343 C CA . VAL A 1 176 ? 0.408 -8.898 5.789 1.00 92.19 176 VAL A CA 1
ATOM 1344 C C . VAL A 1 176 ? -0.326 -8.110 6.878 1.00 92.19 176 VAL A C 1
ATOM 1346 O O . VAL A 1 176 ? -0.766 -8.698 7.863 1.00 92.19 176 VAL A O 1
ATOM 1349 N N . GLY A 1 177 ? -0.526 -6.806 6.682 1.00 92.56 177 GLY A N 1
ATOM 1350 C CA . GLY A 1 177 ? -1.291 -5.953 7.590 1.00 92.56 177 GLY A CA 1
ATOM 1351 C C . GLY A 1 177 ? -2.747 -6.381 7.741 1.00 92.56 177 GLY A C 1
ATOM 1352 O O . GLY A 1 177 ? -3.247 -6.425 8.862 1.00 92.56 177 GLY A O 1
ATOM 1353 N N . ILE A 1 178 ? -3.414 -6.742 6.641 1.00 89.62 178 ILE A N 1
ATOM 1354 C CA . ILE A 1 178 ? -4.790 -7.258 6.661 1.00 89.62 178 ILE A CA 1
ATOM 1355 C C . ILE A 1 178 ? -4.841 -8.593 7.403 1.00 89.62 178 ILE A C 1
ATOM 1357 O O . ILE A 1 178 ? -5.679 -8.764 8.279 1.00 89.62 178 ILE A O 1
ATOM 1361 N N . VAL A 1 179 ? -3.934 -9.525 7.104 1.00 90.81 179 VAL A N 1
ATOM 1362 C CA . VAL A 1 179 ? -3.906 -10.844 7.753 1.00 90.81 179 VAL A CA 1
ATOM 1363 C C . VAL A 1 179 ? -3.663 -10.709 9.253 1.00 90.81 179 VAL A C 1
ATOM 1365 O O . VAL A 1 179 ? -4.414 -11.279 10.039 1.00 90.81 179 VAL A O 1
ATOM 1368 N N . ILE A 1 180 ? -2.662 -9.925 9.664 1.00 92.00 180 ILE A N 1
ATOM 1369 C CA . ILE A 1 180 ? -2.373 -9.682 11.084 1.00 92.00 180 ILE A CA 1
ATOM 1370 C C . ILE A 1 180 ? -3.533 -8.939 11.741 1.00 92.00 180 ILE A C 1
ATOM 1372 O O . ILE A 1 180 ? -3.949 -9.304 12.836 1.00 92.00 180 ILE A O 1
ATOM 1376 N N . GLY A 1 181 ? -4.086 -7.930 11.070 1.00 88.75 181 GLY A N 1
ATOM 1377 C CA . GLY A 1 181 ? -5.201 -7.157 11.595 1.00 88.75 181 GLY A CA 1
ATOM 1378 C C . GLY A 1 181 ? -6.435 -8.019 11.826 1.00 88.75 181 GLY A C 1
ATOM 1379 O O . GLY A 1 181 ? -7.030 -7.938 12.895 1.00 88.75 181 GLY A O 1
ATOM 1380 N N . LEU A 1 182 ? -6.771 -8.904 10.885 1.00 87.31 182 LEU A N 1
ATOM 1381 C CA . LEU A 1 182 ? -7.863 -9.870 11.020 1.00 87.31 182 LEU A CA 1
ATOM 1382 C C . LEU A 1 182 ? -7.574 -10.932 12.085 1.00 87.31 182 LEU A C 1
ATOM 1384 O O . LEU A 1 182 ? -8.472 -11.290 12.840 1.00 87.31 182 LEU A O 1
ATOM 1388 N N . LEU A 1 183 ? -6.331 -11.408 12.183 1.00 89.31 183 LEU A N 1
ATOM 1389 C CA . LEU A 1 183 ? -5.924 -12.374 13.201 1.00 89.31 183 LEU A CA 1
ATOM 1390 C C . LEU A 1 183 ? -6.070 -11.786 14.610 1.00 89.31 183 LEU A C 1
ATOM 1392 O O . LEU A 1 183 ? -6.706 -12.389 15.468 1.00 89.31 183 LEU A O 1
ATOM 1396 N N . VAL A 1 184 ? -5.528 -10.589 14.836 1.00 87.62 184 VAL A N 1
ATOM 1397 C CA . VAL A 1 184 ? -5.660 -9.873 16.114 1.00 87.62 184 VAL A CA 1
ATOM 1398 C C . VAL A 1 184 ? -7.123 -9.552 16.384 1.00 87.62 184 VAL A C 1
ATOM 1400 O O . VAL A 1 184 ? -7.589 -9.722 17.503 1.00 87.62 184 VAL A O 1
ATOM 1403 N N . SER A 1 185 ? -7.875 -9.187 15.346 1.00 86.44 185 SER A N 1
ATOM 1404 C CA . SER A 1 185 ? -9.309 -8.949 15.465 1.00 86.44 185 SER A CA 1
ATOM 1405 C C . SER A 1 185 ? -10.076 -10.188 15.935 1.00 86.44 185 SER A C 1
ATOM 1407 O O . SER A 1 185 ? -10.947 -10.090 16.795 1.00 86.44 185 SER A O 1
ATOM 1409 N N . PHE A 1 186 ? -9.717 -11.368 15.424 1.00 83.06 186 PHE A N 1
ATOM 1410 C CA . PHE A 1 186 ? -10.310 -12.635 15.847 1.00 83.06 186 PHE A CA 1
ATOM 1411 C C . PHE A 1 186 ? -9.956 -12.998 17.297 1.00 8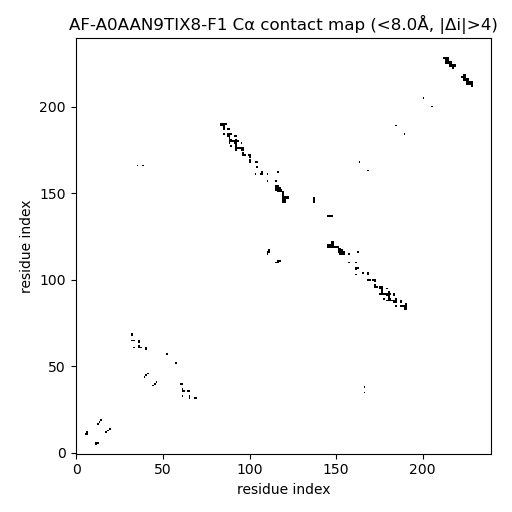3.06 186 PHE A C 1
ATOM 1413 O O . PHE A 1 186 ? -10.780 -13.577 17.997 1.00 83.06 186 PHE A O 1
ATOM 1420 N N . LEU A 1 187 ? -8.751 -12.644 17.756 1.00 85.00 187 LEU A N 1
ATOM 1421 C CA . LEU A 1 187 ? -8.297 -12.917 19.124 1.00 85.00 187 LEU A CA 1
ATOM 1422 C C . LEU A 1 187 ? -8.892 -11.952 20.160 1.00 85.00 187 LEU A C 1
ATOM 1424 O O . LEU A 1 187 ? -9.240 -12.384 21.255 1.00 85.00 187 LEU A O 1
ATOM 1428 N N . THR A 1 188 ? -9.003 -10.665 19.826 1.00 80.12 188 THR A N 1
ATOM 1429 C CA . THR A 1 188 ? -9.557 -9.626 20.711 1.00 80.12 188 THR A CA 1
ATOM 1430 C C . THR A 1 188 ? -11.086 -9.683 20.779 1.00 80.12 188 THR A C 1
ATOM 1432 O O . THR A 1 188 ? -11.675 -9.347 21.805 1.00 80.12 188 THR A O 1
ATOM 1435 N N . GLY A 1 189 ? -11.739 -10.144 19.709 1.00 70.38 189 GLY A N 1
ATOM 1436 C CA . GLY A 1 189 ? -13.193 -10.138 19.589 1.00 70.38 189 GLY A CA 1
ATOM 1437 C C . GLY A 1 189 ? -13.765 -8.769 19.175 1.00 70.38 189 GLY A C 1
ATOM 1438 O O . GLY A 1 189 ? -13.030 -7.787 19.039 1.00 70.38 189 GLY A O 1
ATOM 1439 N N . PRO A 1 190 ? -15.084 -8.697 18.916 1.00 67.19 190 PRO A N 1
ATOM 1440 C CA . PRO A 1 190 ? -15.764 -7.464 18.521 1.00 67.19 190 PRO A CA 1
ATOM 1441 C C . PRO A 1 190 ? -15.668 -6.392 19.613 1.00 67.19 190 PRO A C 1
ATOM 1443 O O . PRO A 1 190 ? -15.865 -6.681 20.793 1.00 67.19 190 PRO A O 1
ATOM 1446 N N . THR A 1 191 ? -15.387 -5.146 19.220 1.00 64.62 191 THR A N 1
ATOM 1447 C CA . THR A 1 191 ? -15.310 -4.023 20.167 1.00 64.62 191 THR A CA 1
ATOM 1448 C C . THR A 1 191 ? -16.685 -3.759 20.794 1.00 64.62 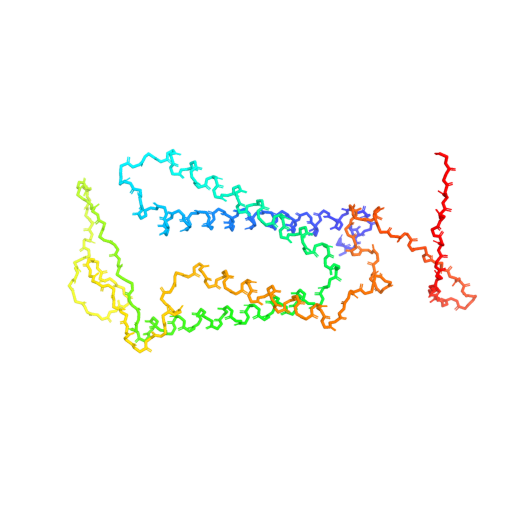191 THR A C 1
ATOM 1450 O O . THR A 1 191 ? -17.684 -3.625 20.084 1.00 64.62 191 THR A O 1
ATOM 1453 N N . ASP A 1 192 ? -16.746 -3.673 22.127 1.00 59.00 192 ASP A N 1
ATOM 1454 C CA . ASP A 1 192 ? -17.994 -3.420 22.854 1.00 59.00 192 ASP A CA 1
ATOM 1455 C C . ASP A 1 192 ? -18.473 -1.971 22.645 1.00 59.00 192 ASP A C 1
ATOM 1457 O O . ASP A 1 192 ? -17.911 -1.010 23.186 1.00 59.00 192 ASP A O 1
ATOM 1461 N N . LEU A 1 193 ? -19.555 -1.826 21.875 1.00 58.88 193 LEU A N 1
ATOM 1462 C CA . LEU A 1 193 ? -20.226 -0.562 21.549 1.00 58.88 193 LEU A CA 1
ATOM 1463 C C . LEU A 1 193 ? -20.662 0.238 22.789 1.00 58.88 193 LEU A C 1
ATOM 1465 O O . LEU A 1 193 ? -20.816 1.457 22.696 1.00 58.88 193 LEU A O 1
ATOM 1469 N N . ASN A 1 194 ? -20.846 -0.407 23.946 1.00 56.88 194 ASN A N 1
ATOM 1470 C CA . ASN A 1 194 ? -21.276 0.262 25.179 1.00 56.88 194 ASN A CA 1
ATOM 1471 C C . ASN A 1 194 ? -20.181 1.134 25.811 1.00 56.88 194 ASN A C 1
ATOM 1473 O O . ASN A 1 194 ? -20.482 2.069 26.559 1.00 56.88 194 ASN A O 1
ATOM 1477 N N . THR A 1 195 ? -18.915 0.854 25.495 1.00 60.59 195 THR A N 1
ATOM 1478 C CA . THR A 1 195 ? -17.756 1.624 25.975 1.00 60.59 195 THR A CA 1
ATOM 1479 C C . THR A 1 195 ? -17.377 2.771 25.033 1.00 60.59 195 THR A C 1
ATOM 1481 O O . THR A 1 195 ? -16.631 3.676 25.417 1.00 60.59 195 THR A O 1
ATOM 1484 N N . LEU A 1 196 ? -17.926 2.784 23.812 1.00 60.50 196 LEU A N 1
ATOM 1485 C CA . LEU A 1 196 ? -17.605 3.772 22.793 1.00 60.50 196 LEU A CA 1
ATOM 1486 C C . LEU A 1 196 ? -18.420 5.055 23.004 1.00 60.50 196 LEU A C 1
ATOM 1488 O O . LEU A 1 196 ? -19.653 5.055 23.020 1.00 60.50 196 LEU A O 1
ATOM 1492 N N . ASN A 1 197 ? -17.735 6.191 23.159 1.00 55.09 197 ASN A N 1
ATOM 1493 C CA . ASN A 1 197 ? -18.421 7.471 23.302 1.00 55.09 197 ASN A CA 1
ATOM 1494 C C . ASN A 1 197 ? -19.186 7.803 22.005 1.00 55.09 197 ASN A C 1
ATOM 1496 O O . ASN A 1 197 ? -18.569 7.925 20.944 1.00 55.09 197 ASN A O 1
ATOM 1500 N N . PRO A 1 198 ? -20.513 8.029 22.073 1.00 53.59 198 PRO A N 1
ATOM 1501 C CA . PRO A 1 198 ? -21.368 8.213 20.897 1.00 53.59 198 PRO A CA 1
ATOM 1502 C C . PRO A 1 198 ? -21.087 9.499 20.102 1.00 53.59 198 PRO A C 1
ATOM 1504 O O . PRO A 1 198 ? -21.731 9.752 19.086 1.00 53.59 198 PRO A O 1
ATOM 1507 N N . GLU A 1 199 ? -20.143 10.317 20.565 1.00 54.62 199 GLU A N 1
ATOM 1508 C CA . GLU A 1 199 ? -19.648 11.520 19.899 1.00 54.62 199 GLU A CA 1
ATOM 1509 C C . GLU A 1 199 ? -18.601 11.216 18.812 1.00 54.62 199 GLU A C 1
ATOM 1511 O O . GLU A 1 199 ? -18.464 11.990 17.868 1.00 54.62 199 GLU A O 1
ATOM 1516 N N . TYR A 1 200 ? -17.919 10.065 18.884 1.00 61.91 200 TYR A N 1
ATOM 1517 C CA . TYR A 1 200 ? -16.944 9.630 17.869 1.00 61.91 200 TYR A CA 1
ATOM 1518 C C . TYR A 1 200 ? -17.576 8.839 16.717 1.00 61.91 200 TYR A C 1
ATOM 1520 O O . TYR A 1 200 ? -16.898 8.459 15.766 1.00 61.91 200 TYR A O 1
ATOM 1528 N N . ILE A 1 201 ? -18.885 8.609 16.789 1.00 61.34 201 ILE A N 1
ATOM 1529 C CA . ILE A 1 201 ? -19.651 7.873 15.792 1.00 61.34 201 ILE A CA 1
ATOM 1530 C C . ILE A 1 201 ? -20.025 8.827 14.658 1.00 61.34 201 ILE A C 1
ATOM 1532 O O . ILE A 1 201 ? -20.613 9.890 14.882 1.00 61.34 201 ILE A O 1
ATOM 1536 N N . ALA A 1 202 ? -19.711 8.442 13.420 1.00 59.97 202 ALA A N 1
ATOM 1537 C CA . ALA A 1 202 ? -20.019 9.260 12.257 1.00 59.97 202 ALA A CA 1
ATOM 1538 C C . ALA A 1 202 ? -21.539 9.538 12.164 1.00 59.97 202 ALA A C 1
ATOM 1540 O O . ALA A 1 202 ? -22.353 8.613 12.266 1.00 59.97 202 ALA A O 1
ATOM 1541 N N . PRO A 1 203 ? -21.957 10.797 11.922 1.00 58.66 203 PRO A N 1
ATOM 1542 C CA . PRO A 1 203 ? -23.366 11.195 11.980 1.00 58.66 203 PRO A CA 1
ATOM 1543 C C . PRO A 1 203 ? -24.268 10.442 10.988 1.00 58.66 203 PRO A C 1
ATOM 1545 O O . PRO A 1 203 ? -25.455 10.290 11.259 1.00 58.66 203 PRO A O 1
ATOM 1548 N N . GLY A 1 204 ? -23.717 9.925 9.883 1.00 63.97 204 GLY A N 1
ATOM 1549 C CA . GLY A 1 204 ? -24.458 9.125 8.898 1.00 63.97 204 GLY A CA 1
ATOM 1550 C C . GLY A 1 204 ? -24.836 7.715 9.370 1.00 63.97 204 GLY A C 1
ATOM 1551 O O . GLY A 1 204 ? -25.839 7.175 8.915 1.00 63.97 204 GLY A O 1
ATOM 1552 N N . VAL A 1 205 ? -24.089 7.138 10.317 1.00 61.44 205 VAL A N 1
ATOM 1553 C CA . VAL A 1 205 ? -24.307 5.765 10.822 1.00 61.44 205 VAL A CA 1
ATOM 1554 C C . VAL A 1 205 ? -25.140 5.766 12.111 1.00 61.44 205 VAL A C 1
ATOM 1556 O O . VAL A 1 205 ? -25.688 4.747 12.523 1.00 61.44 205 VAL A O 1
ATOM 1559 N N . ARG A 1 206 ? -25.330 6.945 12.719 1.00 61.66 206 ARG A N 1
ATOM 1560 C CA . ARG A 1 206 ? -26.073 7.137 13.974 1.00 61.66 206 ARG A CA 1
ATOM 1561 C C . ARG A 1 206 ? -27.528 6.653 13.922 1.00 61.66 206 ARG A C 1
ATOM 1563 O O . ARG A 1 206 ? -28.094 6.352 14.967 1.00 61.66 206 ARG A O 1
ATOM 1570 N N . ASN A 1 207 ? -28.130 6.574 12.734 1.00 60.94 207 ASN A N 1
ATOM 1571 C CA . ASN A 1 207 ? -29.495 6.068 12.552 1.00 60.94 207 ASN A CA 1
ATOM 1572 C C . ASN A 1 207 ? -29.593 4.534 12.528 1.00 60.94 207 ASN A C 1
ATOM 1574 O O . ASN A 1 207 ? -30.682 4.013 12.750 1.00 60.94 207 ASN A O 1
ATOM 1578 N N . PHE A 1 208 ? -28.490 3.828 12.270 1.00 61.28 208 PHE A N 1
ATOM 1579 C CA . PHE A 1 208 ? -28.451 2.363 12.202 1.00 61.28 208 PHE A CA 1
ATOM 1580 C C . PHE A 1 208 ? -27.981 1.712 13.505 1.00 61.28 208 PHE A C 1
ATOM 1582 O O . PHE A 1 208 ? -28.107 0.502 13.669 1.00 61.28 208 PHE A O 1
ATOM 1589 N N . LEU A 1 209 ? -27.470 2.508 14.445 1.00 60.25 209 LEU A N 1
ATOM 1590 C CA . LEU A 1 209 ? -27.041 2.025 15.750 1.00 60.25 209 LEU A CA 1
ATOM 1591 C C . LEU A 1 209 ? -28.213 2.011 16.743 1.00 60.25 209 LEU A C 1
ATOM 1593 O O . LEU A 1 209 ? -29.014 2.956 16.760 1.00 60.25 209 LEU A O 1
ATOM 1597 N N . PRO A 1 210 ? -28.322 0.978 17.600 1.00 57.44 210 PRO A N 1
ATOM 1598 C CA . PRO A 1 210 ? -29.324 0.951 18.657 1.00 57.44 210 PRO A CA 1
ATOM 1599 C C . PRO A 1 210 ? -29.189 2.201 19.541 1.00 57.44 210 PRO A C 1
ATOM 1601 O O . PRO A 1 210 ? -28.107 2.558 20.008 1.00 57.44 210 PRO A O 1
ATOM 1604 N N . ARG A 1 211 ? -30.303 2.920 19.740 1.00 48.81 211 ARG A N 1
ATOM 1605 C CA . ARG A 1 211 ? -30.337 4.138 20.564 1.00 48.81 211 ARG A CA 1
ATOM 1606 C C . ARG A 1 211 ? -30.165 3.776 22.039 1.00 48.81 211 ARG A C 1
ATOM 1608 O O . ARG A 1 211 ? -31.151 3.585 22.746 1.00 48.81 211 ARG A O 1
ATOM 1615 N N . PHE A 1 212 ? -28.933 3.774 22.531 1.00 52.12 212 PHE A N 1
ATOM 1616 C CA . PHE A 1 212 ? -28.676 3.748 23.969 1.00 52.12 212 PHE A CA 1
ATOM 1617 C C . PHE A 1 212 ? -29.052 5.109 24.582 1.00 52.12 212 PHE A C 1
ATOM 1619 O O . PHE A 1 212 ? -28.395 6.126 24.343 1.00 52.12 212 PHE A O 1
ATOM 1626 N N . LYS A 1 213 ? -30.147 5.166 25.353 1.00 43.72 213 LYS A N 1
ATOM 1627 C CA . LYS A 1 213 ? -30.499 6.350 26.155 1.00 43.72 213 LYS A CA 1
ATOM 1628 C C . LYS A 1 213 ? -29.720 6.304 27.471 1.00 43.72 213 LYS A C 1
ATOM 1630 O O . LYS A 1 213 ? -30.093 5.568 28.377 1.00 43.72 213 LYS A O 1
ATOM 1635 N N . LYS A 1 214 ? -28.676 7.126 27.610 1.00 43.38 214 LYS A N 1
ATOM 1636 C CA . LYS A 1 214 ? -28.056 7.389 28.920 1.00 43.38 214 LYS A CA 1
ATOM 1637 C C . LYS A 1 214 ? -29.065 8.143 29.796 1.00 43.38 214 LYS A C 1
ATOM 1639 O O . LYS A 1 214 ? -29.476 9.246 29.435 1.00 43.38 214 LYS A O 1
ATOM 1644 N N . LYS A 1 215 ? -29.474 7.565 30.930 1.00 36.78 215 LYS A N 1
ATOM 1645 C CA . LYS A 1 215 ? -30.266 8.268 31.948 1.00 36.78 215 LYS A CA 1
ATOM 1646 C C . LYS A 1 215 ? -29.286 8.901 32.938 1.00 36.78 215 LYS A C 1
ATOM 1648 O O . LYS A 1 215 ? -28.555 8.200 33.629 1.00 36.78 215 LYS A O 1
ATOM 1653 N N . VAL A 1 216 ? -29.219 10.230 32.952 1.00 47.56 216 VAL A N 1
ATOM 1654 C CA . VAL A 1 216 ? -28.413 10.974 33.929 1.00 47.56 216 VAL A CA 1
ATOM 1655 C C . VAL A 1 216 ? -29.248 11.097 35.199 1.00 47.56 216 VAL A C 1
ATOM 1657 O O . VAL A 1 216 ? -30.288 11.753 35.181 1.00 47.56 216 VAL A O 1
ATOM 1660 N N . GLU A 1 217 ? -28.833 10.433 36.277 1.00 42.66 217 GLU A N 1
ATOM 1661 C CA . GLU A 1 217 ? -29.503 10.529 37.574 1.00 42.66 217 GLU A CA 1
ATOM 1662 C C . GLU A 1 217 ? -28.755 11.537 38.453 1.00 42.66 217 GLU A C 1
ATOM 1664 O O . GLU A 1 217 ? -27.560 11.399 38.720 1.00 42.66 217 GLU A O 1
ATOM 1669 N N . HIS A 1 218 ? -29.451 12.604 38.844 1.00 42.62 218 HIS A N 1
ATOM 1670 C CA . HIS A 1 218 ? -28.879 13.692 39.628 1.00 42.62 218 HIS A CA 1
ATOM 1671 C C . HIS A 1 218 ? -28.941 13.322 41.114 1.00 42.62 218 HIS A C 1
ATOM 1673 O O . HIS A 1 218 ? -30.026 13.246 41.688 1.00 42.62 218 HIS A O 1
ATOM 1679 N N . ASN A 1 219 ? -27.791 13.103 41.754 1.00 49.25 219 ASN A N 1
ATOM 1680 C CA . ASN A 1 219 ? -27.735 12.968 43.208 1.00 49.25 219 ASN A CA 1
ATOM 1681 C C . ASN A 1 219 ? -27.688 14.367 43.850 1.00 49.25 219 ASN A C 1
ATOM 1683 O O . ASN A 1 219 ? -26.962 15.247 43.381 1.00 49.25 219 ASN A O 1
ATOM 1687 N N . SER A 1 220 ? -28.413 14.572 44.952 1.00 54.53 220 SER A N 1
ATOM 1688 C CA . SER A 1 220 ? -28.492 15.833 45.711 1.00 54.53 220 SER A CA 1
ATOM 1689 C C . SER A 1 220 ? -27.149 16.329 46.282 1.00 54.53 220 SER A C 1
ATOM 1691 O O . SER A 1 220 ? -27.106 17.402 46.873 1.00 54.53 220 SER A O 1
ATOM 1693 N N . ARG A 1 221 ? -26.052 15.576 46.108 1.00 57.00 221 ARG A N 1
ATOM 1694 C CA . ARG A 1 221 ? -24.676 15.954 46.490 1.00 57.00 221 ARG A CA 1
ATOM 1695 C C . ARG A 1 221 ? -23.842 16.575 45.361 1.00 57.00 221 ARG A C 1
ATOM 1697 O O . ARG A 1 221 ? -22.682 16.880 45.589 1.00 57.00 221 ARG A O 1
ATOM 1704 N N . GLY A 1 222 ? -24.401 16.758 44.163 1.00 48.22 222 GLY A N 1
ATOM 1705 C CA . GLY A 1 222 ? -23.681 17.368 43.034 1.00 48.22 222 GLY A CA 1
ATOM 1706 C C . GLY A 1 222 ? -22.732 16.427 42.279 1.00 48.22 222 GLY A C 1
ATOM 1707 O O . GLY A 1 222 ? -22.112 16.857 41.313 1.00 48.22 222 GLY A O 1
ATOM 1708 N N . ASP A 1 223 ? -22.661 15.148 42.660 1.00 42.53 223 ASP A N 1
ATOM 1709 C CA . ASP A 1 223 ? -21.914 14.128 41.922 1.00 42.53 223 ASP A CA 1
ATOM 1710 C C . ASP A 1 223 ? -22.765 13.518 40.801 1.00 42.53 223 ASP A C 1
ATOM 1712 O O . ASP A 1 223 ? -23.849 12.970 41.037 1.00 42.53 223 ASP A O 1
ATOM 1716 N N . TYR A 1 224 ? -22.247 13.566 39.573 1.00 42.94 224 TYR A N 1
ATOM 1717 C CA . TYR A 1 224 ? -22.846 12.916 38.411 1.00 42.94 224 TYR A CA 1
ATOM 1718 C C . TYR A 1 224 ? -22.530 11.413 38.442 1.00 42.94 224 TYR A C 1
ATOM 1720 O O . TYR A 1 224 ? -21.385 11.013 38.234 1.00 42.94 224 TYR A O 1
ATOM 1728 N N . LYS A 1 225 ? -23.535 10.554 38.647 1.00 38.31 225 LYS A N 1
ATOM 1729 C CA . LYS A 1 225 ? -23.416 9.114 38.360 1.00 38.31 225 LYS A CA 1
ATOM 1730 C C . LYS A 1 225 ? -24.131 8.804 37.050 1.00 38.31 225 LYS A C 1
ATOM 1732 O O . LYS A 1 225 ? -25.335 9.010 36.921 1.00 38.31 225 LYS A O 1
ATOM 1737 N N . THR A 1 226 ? -23.391 8.317 36.057 1.00 42.94 226 THR A N 1
ATOM 1738 C CA . THR A 1 226 ? -23.981 7.818 34.810 1.00 42.94 226 THR A CA 1
ATOM 1739 C C . THR A 1 226 ? -24.435 6.380 35.044 1.00 42.94 226 THR A C 1
ATOM 1741 O O . THR A 1 226 ? -23.604 5.482 35.141 1.00 42.94 226 THR A O 1
ATOM 1744 N N . VAL A 1 227 ? -25.742 6.159 35.185 1.00 44.69 227 VAL A N 1
ATOM 1745 C CA . VAL A 1 227 ? -26.307 4.811 35.315 1.00 44.69 227 VAL A CA 1
ATOM 1746 C C . VAL A 1 227 ? -26.576 4.277 33.907 1.00 44.69 227 VAL A C 1
ATOM 1748 O O . VAL A 1 227 ? -27.337 4.870 33.140 1.00 44.69 227 VAL A O 1
ATOM 1751 N N . VAL A 1 228 ? -25.907 3.182 33.543 1.00 46.06 228 VAL A N 1
ATOM 1752 C CA . VAL A 1 228 ? -26.164 2.444 32.299 1.00 46.06 228 VAL A CA 1
ATOM 1753 C C . VAL A 1 228 ? -27.382 1.556 32.553 1.00 46.06 228 VAL A C 1
ATOM 1755 O O . VAL A 1 228 ? -27.327 0.679 33.406 1.00 46.06 228 VAL A O 1
ATOM 1758 N N . GLN A 1 229 ? -28.500 1.822 31.874 1.00 39.56 229 GLN A N 1
ATOM 1759 C CA . GLN A 1 229 ? -29.712 1.006 31.973 1.00 39.56 229 GLN A CA 1
ATOM 1760 C C . GLN A 1 229 ? -29.851 0.153 30.706 1.00 39.56 229 GLN A C 1
ATOM 1762 O O . GLN A 1 229 ? -29.894 0.696 29.601 1.00 39.56 229 GLN A O 1
ATOM 1767 N N . GLU A 1 230 ? -29.883 -1.169 30.885 1.00 48.06 230 GLU A N 1
ATOM 1768 C CA . GLU A 1 230 ? -30.034 -2.169 29.823 1.00 48.06 230 GLU A CA 1
ATOM 1769 C C . GLU A 1 230 ? -31.451 -2.220 29.220 1.00 48.06 230 GLU A C 1
ATOM 1771 O O . GLU A 1 230 ? -32.448 -1.948 29.887 1.00 48.06 230 GLU A O 1
ATOM 1776 N N . GLU A 1 231 ? -31.457 -2.599 27.937 1.00 35.66 231 GLU A N 1
ATOM 1777 C CA . GLU A 1 231 ? -32.534 -3.052 27.043 1.00 35.66 231 GLU A CA 1
ATOM 1778 C C . GLU A 1 231 ? -33.874 -2.290 26.983 1.00 35.66 231 GLU A C 1
ATOM 1780 O O . GLU A 1 231 ? -34.751 -2.408 27.837 1.00 35.66 231 GLU A O 1
ATOM 1785 N N . ILE A 1 232 ? -34.146 -1.683 25.818 1.00 38.75 232 ILE A N 1
ATOM 1786 C CA . ILE A 1 232 ? -35.512 -1.685 25.275 1.00 38.75 232 ILE A CA 1
ATOM 1787 C C . ILE A 1 232 ? -35.593 -2.862 24.306 1.00 38.75 232 ILE A C 1
ATOM 1789 O O . ILE A 1 232 ? -35.107 -2.779 23.178 1.00 38.75 232 ILE A O 1
ATOM 1793 N N . LYS A 1 233 ? -36.203 -3.953 24.784 1.00 31.53 233 LYS A N 1
ATOM 1794 C CA . LYS A 1 233 ? -36.595 -5.132 24.007 1.00 31.53 233 LYS A CA 1
ATOM 1795 C C . LYS A 1 233 ? -37.147 -4.729 22.639 1.00 31.53 233 LYS A C 1
ATOM 1797 O O . LYS A 1 233 ? -38.101 -3.950 22.548 1.00 31.53 233 LYS A O 1
ATOM 1802 N N . LEU A 1 234 ? -36.573 -5.312 21.588 1.00 38.03 234 LEU A N 1
ATOM 1803 C CA . LEU A 1 234 ? -37.168 -5.358 20.259 1.00 38.03 234 LEU A CA 1
ATOM 1804 C C . LEU A 1 234 ? -38.592 -5.912 20.391 1.00 38.03 234 LEU A C 1
ATOM 1806 O O . LEU A 1 234 ? -38.790 -7.052 20.810 1.00 38.03 234 LEU A O 1
ATOM 1810 N N . LYS A 1 235 ? -39.593 -5.099 20.041 1.00 31.89 235 LYS A N 1
ATOM 1811 C CA . LYS A 1 235 ? -40.929 -5.604 19.728 1.00 31.89 235 LYS A CA 1
ATOM 1812 C C . LYS A 1 235 ? -40.801 -6.484 18.486 1.00 31.89 235 LYS A C 1
ATOM 1814 O O . LYS A 1 235 ? -40.847 -5.983 17.365 1.00 31.89 235 LYS A O 1
ATOM 1819 N N . THR A 1 236 ? -40.691 -7.790 18.691 1.00 42.72 236 THR A N 1
ATOM 1820 C CA . THR A 1 236 ? -41.309 -8.749 17.779 1.00 42.72 236 THR A CA 1
ATOM 1821 C C . THR A 1 236 ? -42.786 -8.377 17.713 1.00 42.72 236 THR A C 1
ATOM 1823 O O . THR A 1 236 ? -43.483 -8.432 18.724 1.00 42.72 236 THR A O 1
ATOM 1826 N N . THR A 1 237 ? -43.252 -7.922 16.556 1.00 33.09 237 THR A N 1
ATOM 1827 C CA . THR A 1 237 ? -44.680 -7.971 16.244 1.00 33.09 237 THR A CA 1
ATOM 1828 C C . THR A 1 237 ? -44.779 -8.841 15.008 1.00 33.09 237 THR A C 1
ATOM 1830 O O . THR A 1 237 ? -44.385 -8.437 13.917 1.00 33.09 237 THR A O 1
ATOM 1833 N N . GLU A 1 238 ? -45.182 -10.084 15.246 1.00 37.62 238 GLU A N 1
ATOM 1834 C CA . GLU A 1 238 ? -45.727 -10.974 14.234 1.00 37.62 238 GLU A CA 1
ATOM 1835 C C . GLU A 1 238 ? -46.936 -10.312 13.557 1.00 37.62 238 GLU A C 1
ATOM 1837 O O . GLU A 1 238 ? -47.694 -9.603 14.215 1.00 37.62 238 GLU A O 1
ATOM 1842 N N . GLY A 1 239 ? -47.090 -10.599 12.262 1.00 32.47 239 GLY A N 1
ATOM 1843 C CA . GLY A 1 239 ? -48.366 -10.743 11.556 1.00 32.47 239 GLY A CA 1
ATOM 1844 C C . GLY A 1 239 ? -49.304 -9.540 11.511 1.00 32.47 239 GLY A C 1
ATOM 1845 O O . GLY A 1 239 ? -50.013 -9.281 12.477 1.00 32.47 239 GLY A O 1
ATOM 1846 N N . ILE A 1 240 ? -49.418 -8.925 10.328 1.00 31.28 240 ILE A N 1
ATOM 1847 C CA . ILE A 1 240 ? -50.565 -9.146 9.421 1.00 31.28 240 ILE A CA 1
ATOM 1848 C C . ILE A 1 240 ? -50.019 -9.223 7.994 1.00 31.28 240 ILE A C 1
ATOM 1850 O O . ILE A 1 240 ? -49.168 -8.368 7.661 1.00 31.28 240 ILE A O 1
#

Sequence (240 aa):
MWIVVLTIHPGSTQRFIALPSMKAAKSTMSAAINTVSGTLYEDFVQTWMPKNTTEATASVIMKIFVVVFGIMCVMLVYVVEKLGEIIEGAICGMICSIIFNSWLIISAQLARINRKWIIVGKEFSTNGCSGNATVVRPDKILTGLRQVGGSTYIAEDLNPIFTVSFMYYTLIGGIVGIVIGLLVSFLTGPTDLNTLNPEYIAPGVRNFLPRFKKKVEHNSRGDYKTVVQEEIKLKTTEGI

Solvent-accessible surface area (backbone atoms only — not comparable to full-atom values): 14754 Å² total; per-residue (Å²): 127,66,73,68,62,52,68,72,47,98,58,43,60,51,60,71,55,49,48,56,52,53,53,49,52,56,51,52,51,52,53,50,43,54,49,53,22,49,51,48,39,60,70,58,48,52,76,75,49,68,94,84,66,53,70,66,60,55,51,52,54,36,49,52,41,36,52,52,53,50,52,52,53,54,53,50,49,56,54,51,65,72,67,46,66,34,66,68,11,49,53,51,8,51,53,52,18,52,54,52,33,49,50,52,52,52,51,37,51,48,38,41,74,70,65,39,44,46,88,44,46,78,77,77,86,67,89,87,67,92,64,97,67,84,74,81,70,78,76,81,91,90,70,99,75,78,46,60,73,55,81,66,48,69,42,89,90,54,67,71,81,62,71,56,63,73,73,51,50,58,53,54,20,48,52,52,13,51,52,47,11,52,50,44,23,67,73,73,40,70,58,64,69,88,80,53,64,78,82,80,52,58,80,87,54,58,81,78,48,84,84,80,70,79,51,80,50,84,46,98,81,76,54,85,49,82,49,85,70,82,82,84,77,81,79,82,73,80,87,132

Radius of gyration: 27.86 Å; Cα contacts (8 Å, |Δi|>4): 146; chains: 1; bounding box: 85×49×81 Å

Mean predicted aligned error: 15.73 Å

Secondary structure (DSSP, 8-state):
--HHHHTTSTTHHIIIIIHHHHHHHHHHHHHHHHHHHHHHIIIIIHHHS-TT--HHHHHHHHHHHHHHHHHHHHHHHHHHHHT---HHHHHHHHHHHHHHHHHHHHHHHHHHHTTSEEPPBPP---TT--S------S----SS---BSPPPEE-TTS-GGGTS-HHHHHHHHHHHHHHHHHHHHHHH-S--TTTS-TTSS-TTTTTTS-----EEEE-TTS-EEEE-------------

Organism: NCBI:txid536013

Foldseek 3Di:
DVVVVQVPDPCSCCVPPVVVVVVVVVVVLLVLQLVVLVVCCVPPVVVVDDPPDDPVVSVVSSVVSSVVVVVVVVVVVVVVVVLADQPVLLVQLVVQLVVQLVVLVVVLVVCVVVVQWDDAAEDDDPPPDPDPDPPPPCDDDDDDDDDYPDDIHHHPPDDCSSVDPSSVSNVVSNVSSVVSSVVVCVVVDHDDPVPDDCVPDDPVCNVVDPDQDFDFDDDPVRDTDTDRDDDPDDPPDDDD